Protein AF-A0A379W0X4-F1 (afdb_monomer)

Mean predicted aligned error: 12.14 Å

Sequence (328 aa):
MPSRPAVAAVLWIFLFNPGRGLITHFLGEFGYDWNHAQNSGQAMFLVVFASVWKQISYNFLFFFAALQSIPRSLVEAAAIDGAGPIRRFFRLSLPLIAPVSFFLLVVNLVYAFFDTFPVIDAATAGGPVQATTTLIYKIYREGFTGLDLSASAAQSVVLMFLVIILTVVQFRYVESKVRYQMIENRRGLTIFSHTMLILGIAVILFPLYVAFVAATLDDRAVFETPMTLLPGTQLLENIKTIWVNGVGVNSAPFWLMMLNSFIMAFSITVGKITVSMLSAFAIVWFRFPLRNLFFWMIFITLMLPVEVRIFPTVEVIANLKMLDSYAV

InterPro domains:
  IPR000515 ABC transporter type 1, transmembrane domain MetI-like [PF00528] (11-179)
  IPR000515 ABC transporter type 1, transmembrane domain MetI-like [PS50928] (1-170)
  IPR000515 ABC transporter type 1, transmembrane domain MetI-like [cd06261] (30-164)
  IPR035906 MetI-like superfamily [G3DSA:1.10.3720.10] (3-181)
  IPR035906 MetI-like superfamily [G3DSA:1.10.3720.10] (182-328)
  IPR035906 MetI-like superfamily [SSF161098] (5-168)
  IPR035906 MetI-like superfamily [SSF161098] (185-326)
  IPR050809 Bacterial G3P & Sugar ABC Transporter Permeases [PTHR43227] (6-180)

Foldseek 3Di:
DPPPLQPLLLLLLQQQPQPFHVVCLVCVVVVHRRDLQPDLVSVQVSLVVSLVLSCLVVLVVLLVVQLFFADVVVVVVVVVVVQDLVSCCVVPRCVSCVLSVLVCVLVVVLCVLAVSQSNCCNRHVCDDVNSNPHLNNVLCCCVPVVVPVPVSLVSVVVSVVVSVVSVVVSVVVNPPDDDTGDGDDDDPNCVVVVVVVVVSVCSSCVSVLVVQQLLQDDPVLSRDVHRDSDGHHCNVVSLVCCQCPNDDDPDDHVVVVVVVVVCVVVCCVVVVCVVVVVLVCCLPPDDDPCSVVVVVVVVVVVPDDPSSVVVVVVVVCVVVVNPPPPDD

Nearest PDB structures (foldseek):
  4tqu-assembly1_M  TM=8.086E-01  e=2.512E-04  Sphingomonas sp.
  4xtc-assembly1_M  TM=8.036E-01  e=2.512E-04  Sphingomonas sp. A1
  4tqv-assembly4_M  TM=8.035E-01  e=3.489E-04  Sphingomonas sp.

Secondary structure (DSSP, 8-state):
---SSHHHHHHHHHHT-TTT-HHHHHHHHTT----TTT-HHHHHHHHHHHHHHHHHHHHHHHHHHHHHTS-HHHHHHHHHTT--HHHHIIIIIHHHSHHHHHHHHHHHHHHHHHTTHHHHHHHTTT-STTTT--HHHHHHIIIIIS--HHHHHHHHHHHHHHHHHHHHHHHHHHTT----------HHHHHHHHHHHHHHHHHHHHHHHHHHHHHHS-HHHHSSSSPP-S--S-HHHHHHHHHHH-SSTTPPPHHHHHHHHHHHHHHHHHHHHHHHHHHHHHHHH---TTHHHHHHHHHHHHHS-HHHHHHHHHHHHHHTT-S-SS--

pLDDT: mean 77.35, std 12.73, range [32.38, 94.31]

Structure (mmCIF, N/CA/C/O backbone):
data_AF-A0A379W0X4-F1
#
_entry.id   AF-A0A379W0X4-F1
#
loop_
_atom_site.group_PDB
_atom_site.id
_atom_site.type_symbol
_atom_site.label_atom_id
_atom_site.label_alt_id
_atom_site.label_comp_id
_atom_site.label_asym_id
_atom_site.label_entity_id
_atom_site.label_seq_id
_atom_site.pdbx_PDB_ins_code
_atom_site.Cartn_x
_atom_site.Cartn_y
_atom_site.Cartn_z
_atom_site.occupancy
_atom_site.B_iso_or_equiv
_atom_site.auth_seq_id
_atom_site.auth_comp_id
_atom_site.auth_asym_id
_atom_site.auth_atom_id
_atom_site.pdbx_PDB_model_num
ATOM 1 N N . MET A 1 1 ? 17.429 -0.140 -1.025 1.00 32.38 1 MET A N 1
ATOM 2 C CA . MET A 1 1 ? 16.174 0.024 -1.797 1.00 32.38 1 MET A CA 1
ATOM 3 C C . MET A 1 1 ? 15.055 -0.753 -1.113 1.00 32.38 1 MET A C 1
ATOM 5 O O . MET A 1 1 ? 15.315 -1.884 -0.707 1.00 32.38 1 MET A O 1
ATOM 9 N N . PRO A 1 2 ? 13.852 -0.186 -0.912 1.00 40.09 2 PRO A N 1
ATOM 10 C CA . PRO A 1 2 ? 12.774 -0.876 -0.209 1.00 40.09 2 PRO A CA 1
ATOM 11 C C . PRO A 1 2 ? 12.167 -1.956 -1.120 1.00 40.09 2 PRO A C 1
ATOM 13 O O . PRO A 1 2 ? 11.264 -1.702 -1.906 1.00 40.09 2 PRO A O 1
ATOM 16 N N . SER A 1 3 ? 12.681 -3.182 -1.015 1.00 42.81 3 SER A N 1
ATOM 17 C CA . SER A 1 3 ? 12.338 -4.339 -1.858 1.00 42.81 3 SER A CA 1
ATOM 18 C C . SER A 1 3 ? 11.000 -5.017 -1.527 1.00 42.81 3 SER A C 1
ATOM 20 O O . SER A 1 3 ? 10.569 -5.910 -2.246 1.00 42.81 3 SER A O 1
ATOM 22 N N . ARG A 1 4 ? 10.320 -4.623 -0.444 1.00 43.78 4 ARG A N 1
ATOM 23 C CA . ARG A 1 4 ? 9.133 -5.342 0.064 1.00 43.78 4 ARG A CA 1
ATOM 24 C C . ARG A 1 4 ? 7.782 -4.870 -0.509 1.00 43.78 4 ARG A C 1
ATOM 26 O O . ARG A 1 4 ? 6.918 -5.721 -0.683 1.00 43.78 4 ARG A O 1
ATOM 33 N N . PRO A 1 5 ? 7.573 -3.586 -0.864 1.00 49.78 5 PRO A N 1
ATOM 34 C CA . PRO A 1 5 ? 6.327 -3.140 -1.502 1.00 49.78 5 PRO A CA 1
ATOM 35 C C . PRO A 1 5 ? 6.273 -3.306 -3.031 1.00 49.78 5 PRO A C 1
ATOM 37 O O . PRO A 1 5 ? 5.190 -3.243 -3.606 1.00 49.78 5 PRO A O 1
ATOM 40 N N . ALA A 1 6 ? 7.422 -3.488 -3.691 1.00 55.22 6 ALA A N 1
ATOM 41 C CA . ALA A 1 6 ? 7.531 -3.409 -5.150 1.00 55.22 6 ALA A CA 1
ATOM 42 C C . ALA A 1 6 ? 6.925 -4.618 -5.883 1.00 55.22 6 ALA A C 1
ATOM 44 O O . ALA A 1 6 ? 6.323 -4.450 -6.935 1.00 55.22 6 ALA A O 1
ATOM 45 N N . VAL A 1 7 ? 7.011 -5.829 -5.321 1.00 56.66 7 VAL A N 1
ATOM 46 C CA . VAL A 1 7 ? 6.619 -7.067 -6.029 1.00 56.66 7 VAL A CA 1
ATOM 47 C C . VAL A 1 7 ? 5.129 -7.081 -6.395 1.00 56.66 7 VAL A C 1
ATOM 49 O O . VAL A 1 7 ? 4.765 -7.427 -7.513 1.00 56.66 7 VAL A O 1
ATOM 52 N N . ALA A 1 8 ? 4.266 -6.632 -5.481 1.00 57.00 8 ALA A N 1
ATOM 53 C CA . ALA A 1 8 ? 2.826 -6.504 -5.712 1.00 57.00 8 ALA A CA 1
ATOM 54 C C . ALA A 1 8 ? 2.484 -5.504 -6.830 1.00 57.00 8 ALA A C 1
ATOM 56 O O . ALA A 1 8 ? 1.607 -5.762 -7.650 1.00 57.00 8 ALA A O 1
ATOM 57 N N . ALA A 1 9 ? 3.182 -4.366 -6.864 1.00 64.31 9 ALA A N 1
ATOM 58 C CA . ALA A 1 9 ? 2.995 -3.350 -7.893 1.00 64.31 9 ALA A CA 1
ATOM 59 C C . ALA A 1 9 ? 3.467 -3.858 -9.261 1.00 64.31 9 ALA A C 1
ATOM 61 O O . ALA A 1 9 ? 2.750 -3.713 -10.246 1.00 64.31 9 ALA A O 1
ATOM 62 N N . VAL A 1 10 ? 4.625 -4.527 -9.299 1.00 72.19 10 VAL A N 1
ATOM 63 C CA . VAL A 1 10 ? 5.227 -5.119 -10.507 1.00 72.19 10 VAL A CA 1
ATOM 64 C C . VAL A 1 10 ? 4.282 -6.107 -11.192 1.00 72.19 10 VAL A C 1
ATOM 66 O O . VAL A 1 10 ? 4.177 -6.089 -12.416 1.00 72.19 10 VAL A O 1
ATOM 69 N N . LEU A 1 11 ? 3.526 -6.902 -10.430 1.00 80.69 11 LEU A N 1
ATOM 70 C CA . LEU A 1 11 ? 2.536 -7.822 -11.002 1.00 80.69 11 LEU A CA 1
ATOM 71 C C . LEU A 1 11 ? 1.395 -7.094 -11.726 1.00 80.69 11 LEU A C 1
ATOM 73 O O . LEU A 1 11 ? 1.021 -7.485 -12.831 1.00 80.69 11 LEU A O 1
ATOM 77 N N . TRP A 1 12 ? 0.856 -6.019 -11.148 1.00 86.56 12 TRP A N 1
ATOM 78 C CA . TRP A 1 12 ? -0.196 -5.238 -11.808 1.00 86.56 12 TRP A CA 1
ATOM 79 C C . TRP A 1 12 ? 0.318 -4.501 -13.043 1.00 86.56 12 TRP A C 1
ATOM 81 O O . TRP A 1 12 ? -0.380 -4.438 -14.050 1.00 86.56 12 TRP A O 1
ATOM 91 N N . ILE A 1 13 ? 1.556 -4.014 -13.005 1.00 82.81 13 ILE A N 1
ATOM 92 C CA . ILE A 1 13 ? 2.216 -3.383 -14.155 1.00 82.81 13 ILE A CA 1
ATOM 93 C C . ILE A 1 13 ? 2.380 -4.382 -15.301 1.00 82.81 13 ILE A C 1
ATOM 95 O O . ILE A 1 13 ? 2.112 -4.047 -16.452 1.00 82.81 13 ILE A O 1
ATOM 99 N N . PHE A 1 14 ? 2.775 -5.618 -14.987 1.00 84.62 14 PHE A N 1
ATOM 100 C CA . PHE A 1 14 ? 2.859 -6.702 -15.960 1.00 84.62 14 PHE A CA 1
ATOM 101 C C . PHE A 1 14 ? 1.485 -7.010 -16.580 1.00 84.62 14 PHE A C 1
ATOM 103 O O . PHE A 1 14 ? 1.348 -7.044 -17.802 1.00 84.62 14 PHE A O 1
ATOM 110 N N . LEU A 1 15 ? 0.443 -7.146 -15.755 1.00 87.62 15 LEU A N 1
ATOM 111 C CA . LEU A 1 15 ? -0.918 -7.455 -16.210 1.00 87.62 15 LEU A CA 1
ATOM 112 C C . LEU A 1 15 ? -1.561 -6.353 -17.068 1.00 87.62 15 LEU A C 1
ATOM 114 O O . LEU A 1 15 ? -2.323 -6.668 -17.983 1.00 87.62 15 LEU A O 1
ATOM 118 N N . PHE A 1 16 ? -1.264 -5.085 -16.780 1.00 90.88 16 PHE A N 1
ATOM 119 C CA . PHE A 1 16 ? -1.774 -3.906 -17.492 1.00 90.88 16 PHE A CA 1
ATOM 120 C C . PHE A 1 16 ? -0.770 -3.327 -18.507 1.00 90.88 16 PHE A C 1
ATOM 122 O O . PHE A 1 16 ? -0.934 -2.189 -18.965 1.00 90.88 16 PHE A O 1
ATOM 129 N N . ASN A 1 17 ? 0.285 -4.076 -18.853 1.00 88.75 17 ASN A N 1
ATOM 130 C CA . ASN A 1 17 ? 1.308 -3.632 -19.798 1.00 88.75 17 ASN A CA 1
ATOM 131 C C . ASN A 1 17 ? 0.674 -3.319 -21.175 1.00 88.75 17 ASN A C 1
ATOM 133 O O . ASN A 1 17 ? -0.119 -4.137 -21.660 1.00 88.75 17 ASN A O 1
ATOM 137 N N . PRO A 1 18 ? 0.964 -2.173 -21.823 1.00 88.19 18 PRO A N 1
ATOM 138 C CA . PRO A 1 18 ? 0.374 -1.842 -23.117 1.00 88.19 18 PRO A CA 1
ATOM 139 C C . PRO A 1 18 ? 0.807 -2.854 -24.187 1.00 88.19 18 PRO A C 1
ATOM 141 O O . PRO A 1 18 ? 1.990 -3.149 -24.343 1.00 88.19 18 PRO A O 1
ATOM 144 N N . GLY A 1 19 ? -0.153 -3.427 -24.912 1.00 78.44 19 GLY A N 1
ATOM 145 C CA . GLY A 1 19 ? 0.086 -4.406 -25.978 1.00 78.44 19 GLY A CA 1
ATOM 146 C C . GLY A 1 19 ? 0.476 -5.823 -25.534 1.00 78.44 19 GLY A C 1
ATOM 147 O O . GLY A 1 19 ? 0.305 -6.744 -26.325 1.00 78.44 19 GLY A O 1
ATOM 148 N N . ARG A 1 20 ? 0.966 -6.032 -24.301 1.00 78.06 20 ARG A N 1
ATOM 149 C CA . ARG A 1 20 ? 1.384 -7.367 -23.811 1.00 78.06 20 ARG A CA 1
ATOM 150 C C . ARG A 1 20 ? 0.687 -7.858 -22.548 1.00 78.06 20 ARG A C 1
ATOM 152 O O . ARG A 1 20 ? 0.761 -9.039 -22.228 1.00 78.06 20 ARG A O 1
ATOM 159 N N . GLY A 1 21 ? 0.023 -6.968 -21.821 1.00 86.00 21 GLY A N 1
ATOM 160 C CA . GLY A 1 21 ? -0.664 -7.309 -20.585 1.00 86.00 21 GLY A CA 1
ATOM 161 C C . GLY A 1 21 ? -1.920 -8.135 -20.843 1.00 86.00 21 GLY A C 1
ATOM 162 O O . GLY A 1 21 ? -2.703 -7.821 -21.739 1.00 86.00 21 GLY A O 1
ATOM 163 N N . LEU A 1 22 ? -2.144 -9.159 -20.020 1.00 86.62 22 LEU A N 1
ATOM 164 C CA . LEU A 1 22 ? -3.347 -9.989 -20.094 1.00 86.62 22 LEU A CA 1
ATOM 165 C C . LEU A 1 22 ? -4.629 -9.145 -19.979 1.00 86.62 22 LEU A C 1
ATOM 167 O O . LEU A 1 22 ? -5.564 -9.329 -20.751 1.00 86.62 22 LEU A O 1
ATOM 171 N N . ILE A 1 23 ? -4.666 -8.192 -19.041 1.00 88.19 23 ILE A N 1
ATOM 172 C CA . ILE A 1 23 ? -5.843 -7.336 -18.834 1.00 88.19 23 ILE A CA 1
ATOM 173 C C . ILE A 1 23 ? -5.992 -6.350 -19.991 1.00 88.19 23 ILE A C 1
ATOM 175 O O . ILE A 1 23 ? -7.102 -6.134 -20.468 1.00 88.19 23 ILE A O 1
ATOM 179 N N . THR A 1 24 ? -4.884 -5.797 -20.484 1.00 90.06 24 THR A N 1
ATOM 180 C CA . THR A 1 24 ? -4.869 -4.936 -21.674 1.00 90.06 24 THR A CA 1
ATOM 181 C C . THR A 1 24 ? -5.463 -5.649 -22.890 1.00 90.06 24 THR A C 1
ATOM 183 O O . THR A 1 24 ? -6.256 -5.057 -23.615 1.00 90.06 24 THR A O 1
ATOM 186 N N . HIS A 1 25 ? -5.120 -6.924 -23.097 1.00 87.50 25 HIS A N 1
ATOM 187 C CA . HIS A 1 25 ? -5.657 -7.728 -24.192 1.00 87.50 25 HIS A CA 1
ATOM 188 C C . HIS A 1 25 ? -7.172 -7.919 -24.070 1.00 87.50 25 HIS A C 1
ATOM 190 O O . HIS A 1 25 ? -7.894 -7.604 -25.012 1.00 87.50 25 HIS A O 1
ATOM 196 N N . PHE A 1 26 ? -7.659 -8.334 -22.893 1.00 89.75 26 PHE A N 1
ATOM 197 C CA . PHE A 1 26 ? -9.099 -8.453 -22.640 1.00 89.75 26 PHE A CA 1
ATOM 198 C C . PHE A 1 26 ? -9.836 -7.129 -22.867 1.00 89.75 26 PHE A C 1
ATOM 200 O O . PHE A 1 26 ? -10.886 -7.114 -23.497 1.00 89.75 26 PHE A O 1
ATOM 207 N N . LEU A 1 27 ? -9.289 -6.001 -22.403 1.00 91.00 27 LEU A N 1
ATOM 208 C CA . LEU A 1 27 ? -9.869 -4.678 -22.669 1.00 91.00 27 LEU A CA 1
ATOM 209 C C . LEU A 1 27 ? -9.935 -4.374 -24.175 1.00 91.00 27 LEU A C 1
ATOM 211 O O . LEU A 1 27 ? -10.942 -3.842 -24.645 1.00 91.00 27 LEU A O 1
ATOM 215 N N . GLY A 1 28 ? -8.908 -4.775 -24.928 1.00 90.12 28 GLY A N 1
ATOM 216 C CA . GLY A 1 28 ? -8.864 -4.666 -26.384 1.00 90.12 28 GLY A CA 1
ATOM 217 C C . GLY A 1 28 ? -9.940 -5.492 -27.098 1.00 90.12 28 GLY A C 1
ATOM 218 O O . GLY A 1 28 ? -10.524 -4.999 -28.060 1.00 90.12 28 GLY A O 1
ATOM 219 N N . GLU A 1 29 ? -10.278 -6.690 -26.607 1.00 88.88 29 GLU A N 1
ATOM 220 C CA . GLU A 1 29 ? -11.397 -7.494 -27.140 1.00 88.88 29 GLU A CA 1
ATOM 221 C C . GLU A 1 29 ? -12.749 -6.777 -26.993 1.00 88.88 29 GLU A C 1
ATOM 223 O O . GLU A 1 29 ? -13.620 -6.896 -27.855 1.00 88.88 29 GLU A O 1
ATOM 228 N N . PHE A 1 30 ? -12.908 -5.969 -25.939 1.00 91.12 30 PHE A N 1
ATOM 229 C CA . PHE A 1 30 ? -14.071 -5.098 -25.736 1.00 91.12 30 PHE A CA 1
ATOM 230 C C . PHE A 1 30 ? -13.966 -3.747 -26.471 1.00 91.12 30 PHE A C 1
ATOM 232 O O . PHE A 1 30 ? -14.816 -2.875 -26.280 1.00 91.12 30 PHE A O 1
ATOM 239 N N . GLY A 1 31 ? -12.946 -3.556 -27.315 1.00 90.00 31 GLY A N 1
ATOM 240 C CA . GLY A 1 31 ? -12.727 -2.339 -28.100 1.00 90.00 31 GLY A CA 1
ATOM 241 C C . GLY A 1 31 ? -12.130 -1.166 -27.316 1.00 90.00 31 GLY A C 1
ATOM 242 O O . GLY A 1 31 ? -12.159 -0.036 -27.804 1.00 90.00 31 GLY A O 1
ATOM 243 N N . TYR A 1 32 ? -11.604 -1.399 -26.109 1.00 91.44 32 TYR A N 1
ATOM 244 C CA . TYR A 1 32 ? -10.975 -0.366 -25.287 1.00 91.44 32 TYR A CA 1
ATOM 245 C C . TYR A 1 32 ? -9.446 -0.405 -25.418 1.00 91.44 32 TYR A C 1
ATOM 247 O O . TYR A 1 32 ? -8.801 -1.359 -24.986 1.00 91.44 32 TYR A O 1
ATOM 255 N N . ASP A 1 33 ? -8.856 0.664 -25.959 1.00 90.75 33 ASP A N 1
ATOM 256 C CA . ASP A 1 33 ? -7.400 0.808 -26.054 1.00 90.75 33 ASP A CA 1
ATOM 257 C C . ASP A 1 33 ? -6.800 1.276 -24.715 1.00 90.75 33 ASP A C 1
ATOM 259 O O . ASP A 1 33 ? -6.866 2.450 -24.325 1.00 90.75 33 ASP A O 1
ATOM 263 N N . TRP A 1 34 ? -6.247 0.320 -23.968 1.00 92.75 34 TRP A N 1
ATOM 264 C CA . TRP A 1 34 ? -5.558 0.581 -22.711 1.00 92.75 34 TRP A CA 1
ATOM 265 C C . TRP A 1 34 ? -4.063 0.839 -22.943 1.00 92.75 34 TRP A C 1
ATOM 267 O O . TRP A 1 34 ? -3.278 -0.067 -23.228 1.00 92.75 34 TRP A O 1
ATOM 277 N N . ASN A 1 35 ? -3.647 2.085 -22.733 1.00 92.94 35 ASN A N 1
ATOM 278 C CA . ASN A 1 35 ? -2.274 2.549 -22.855 1.00 92.94 35 ASN A CA 1
ATOM 279 C C . ASN A 1 35 ? -1.920 3.592 -21.778 1.00 92.94 35 ASN A C 1
ATOM 281 O O . ASN A 1 35 ? -1.860 4.805 -22.011 1.00 92.94 35 ASN A O 1
ATOM 285 N N . HIS A 1 36 ? -1.608 3.098 -20.581 1.00 91.12 36 HIS A N 1
ATOM 286 C CA . HIS A 1 36 ? -1.191 3.933 -19.455 1.00 91.12 36 HIS A CA 1
ATOM 287 C C . HIS A 1 36 ? 0.139 4.679 -19.683 1.00 91.12 36 HIS A C 1
ATOM 289 O O . HIS A 1 36 ? 0.429 5.626 -18.960 1.00 91.12 36 HIS A O 1
ATOM 295 N N . ALA A 1 37 ? 0.944 4.297 -20.681 1.00 89.50 37 ALA A N 1
ATOM 296 C CA . ALA A 1 37 ? 2.175 5.014 -21.019 1.00 89.50 37 ALA A CA 1
ATOM 297 C C . ALA A 1 37 ? 1.903 6.337 -21.759 1.00 89.50 37 ALA A C 1
ATOM 299 O O . ALA A 1 37 ? 2.734 7.241 -21.720 1.00 89.50 37 ALA A O 1
ATOM 300 N N . GLN A 1 38 ? 0.747 6.462 -22.420 1.00 92.12 38 GLN A N 1
ATOM 301 C CA . GLN A 1 38 ? 0.357 7.662 -23.169 1.00 92.12 38 GLN A CA 1
ATOM 302 C C . GLN A 1 38 ? -0.819 8.412 -22.533 1.00 92.12 38 GLN A C 1
ATOM 304 O O . GLN A 1 38 ? -0.956 9.618 -22.734 1.00 92.12 38 GLN A O 1
ATOM 309 N N . ASN A 1 39 ? -1.650 7.736 -21.737 1.00 93.69 39 ASN A N 1
ATOM 310 C CA . ASN A 1 39 ? -2.834 8.324 -21.120 1.00 93.69 39 ASN A CA 1
ATOM 311 C C . ASN A 1 39 ? -2.651 8.546 -19.608 1.00 93.69 39 ASN A C 1
ATOM 313 O O . ASN A 1 39 ? -2.584 7.600 -18.821 1.00 93.69 39 ASN A O 1
ATOM 317 N N . SER A 1 40 ? -2.650 9.815 -19.191 1.00 94.25 40 SER A N 1
ATOM 318 C CA . SER A 1 40 ? -2.503 10.232 -17.789 1.00 94.25 40 SER A CA 1
ATOM 319 C C . SER A 1 40 ? -3.585 9.678 -16.853 1.00 94.25 40 SER A C 1
ATOM 321 O O . SER A 1 40 ? -3.289 9.330 -15.710 1.00 94.25 40 SER A O 1
ATOM 323 N N . GLY A 1 41 ? -4.833 9.567 -17.320 1.00 94.00 41 GLY A N 1
ATOM 324 C CA . GLY A 1 41 ? -5.936 9.019 -16.526 1.00 94.00 41 GLY A CA 1
ATOM 325 C C . GLY A 1 41 ? -5.779 7.519 -16.279 1.00 94.00 41 GLY A C 1
ATOM 326 O O . GLY A 1 41 ? -5.956 7.056 -15.153 1.00 94.00 41 GLY A O 1
ATOM 327 N N . GLN A 1 42 ? -5.373 6.769 -17.306 1.00 94.31 42 GLN A N 1
ATOM 328 C CA . GLN A 1 42 ? -5.096 5.333 -17.191 1.00 94.31 42 GLN A CA 1
ATOM 329 C C . GLN A 1 42 ? -3.863 5.061 -16.313 1.00 94.31 42 GLN A C 1
ATOM 331 O O . GLN A 1 42 ? -3.883 4.136 -15.502 1.00 94.31 42 GLN A O 1
ATOM 336 N N . ALA A 1 43 ? -2.826 5.902 -16.402 1.00 92.75 43 ALA A N 1
ATOM 337 C CA . ALA A 1 43 ? -1.653 5.839 -15.528 1.00 92.75 43 ALA A CA 1
ATOM 338 C C . ALA A 1 43 ? -2.015 6.029 -14.051 1.00 92.75 43 ALA A C 1
ATOM 340 O O . ALA A 1 43 ? -1.644 5.211 -13.207 1.00 92.75 43 ALA A O 1
ATOM 341 N N . MET A 1 44 ? -2.792 7.071 -13.737 1.00 92.94 44 MET A N 1
ATOM 342 C CA . MET A 1 44 ? -3.260 7.306 -12.371 1.00 92.94 44 MET A CA 1
ATOM 343 C C . MET A 1 44 ? -4.157 6.168 -11.884 1.00 92.94 44 MET A C 1
ATOM 345 O O . MET A 1 44 ? -3.999 5.707 -10.755 1.00 92.94 44 MET A O 1
ATOM 349 N N . PHE A 1 45 ? -5.056 5.66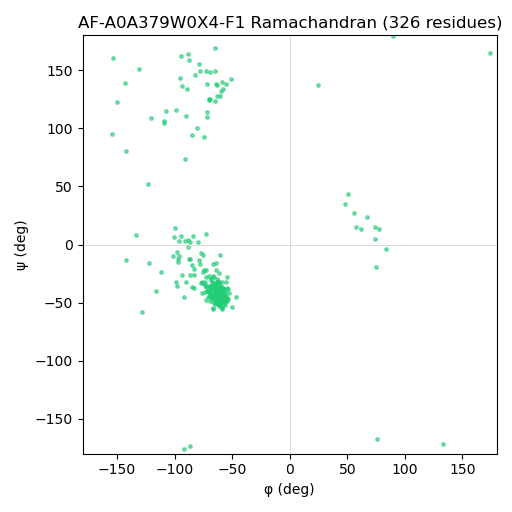6 -12.736 1.00 93.06 45 PHE A N 1
ATOM 350 C CA . PHE A 1 45 ? -5.891 4.517 -12.393 1.00 93.06 45 PHE A CA 1
ATOM 351 C C . PHE A 1 45 ? -5.047 3.293 -12.038 1.00 93.06 45 PHE A C 1
ATOM 353 O O . PHE A 1 45 ? -5.299 2.683 -11.004 1.00 93.06 45 PHE A O 1
ATOM 360 N N . LEU A 1 46 ? -4.028 2.958 -12.838 1.00 91.56 46 LEU A N 1
ATOM 361 C CA . LEU A 1 46 ? -3.142 1.824 -12.566 1.00 91.56 46 LEU A CA 1
ATOM 362 C C . LEU A 1 46 ? -2.453 1.963 -11.204 1.00 91.56 46 LEU A C 1
ATOM 364 O O . LEU A 1 46 ? -2.452 1.017 -10.415 1.00 91.56 46 LEU A O 1
ATOM 368 N N . VAL A 1 47 ? -1.915 3.150 -10.904 1.00 90.44 47 VAL A N 1
ATOM 369 C CA . VAL A 1 47 ? -1.253 3.435 -9.622 1.00 90.44 47 VAL A CA 1
ATOM 370 C C . VAL A 1 47 ? -2.230 3.309 -8.456 1.00 90.44 47 VAL A C 1
ATOM 372 O O . VAL A 1 47 ? -1.919 2.638 -7.468 1.00 90.44 47 VAL A O 1
ATOM 375 N N . VAL A 1 48 ? -3.413 3.918 -8.558 1.00 90.75 48 VAL A N 1
ATOM 376 C CA . VAL A 1 48 ? -4.446 3.851 -7.514 1.00 90.75 48 VAL A CA 1
ATOM 377 C C . VAL A 1 48 ? -4.905 2.412 -7.319 1.00 90.75 48 VAL A C 1
ATOM 379 O O . VAL A 1 48 ? -4.953 1.936 -6.190 1.00 90.75 48 VAL A O 1
ATOM 382 N N . PHE A 1 49 ? -5.184 1.693 -8.401 1.00 89.94 49 PHE A N 1
ATOM 383 C CA . PHE A 1 49 ? -5.665 0.319 -8.357 1.00 89.94 49 PHE A CA 1
ATOM 384 C C . PHE A 1 49 ? -4.639 -0.628 -7.720 1.00 89.94 49 PHE A C 1
ATOM 386 O O . PHE A 1 49 ? -4.972 -1.353 -6.779 1.00 89.94 49 PHE A O 1
ATOM 393 N N . ALA A 1 50 ? -3.376 -0.566 -8.154 1.00 86.56 50 ALA A N 1
ATOM 394 C CA . ALA A 1 50 ? -2.295 -1.361 -7.575 1.00 86.56 50 ALA A CA 1
ATOM 395 C C . ALA A 1 50 ? -2.065 -1.024 -6.088 1.00 86.56 50 ALA A C 1
ATOM 397 O O . ALA A 1 50 ? -1.854 -1.925 -5.269 1.00 86.56 50 ALA A O 1
ATOM 398 N N . SER A 1 51 ? -2.164 0.260 -5.721 1.00 85.94 51 SER A N 1
ATOM 399 C CA . SER A 1 51 ? -2.030 0.719 -4.331 1.00 85.94 51 SER A CA 1
ATOM 400 C C . SER A 1 51 ? -3.188 0.243 -3.451 1.00 85.94 51 SER A C 1
ATOM 402 O O . SER A 1 51 ? -2.957 -0.250 -2.348 1.00 85.94 51 SER A O 1
ATOM 404 N N . VAL A 1 52 ? -4.427 0.328 -3.948 1.00 87.00 52 VAL A N 1
ATOM 405 C CA . VAL A 1 52 ? -5.622 -0.163 -3.250 1.00 87.00 52 VAL A CA 1
ATOM 406 C C . VAL A 1 52 ? -5.491 -1.658 -3.009 1.00 87.00 52 VAL A C 1
ATOM 408 O O . VAL A 1 52 ? -5.614 -2.088 -1.865 1.00 87.00 52 VAL A O 1
ATOM 411 N N . TRP A 1 53 ? -5.172 -2.440 -4.045 1.00 85.69 53 TRP A N 1
ATOM 412 C CA . TRP A 1 53 ? -5.057 -3.894 -3.938 1.00 85.69 53 TRP A CA 1
ATOM 413 C C . TRP A 1 53 ? -4.072 -4.329 -2.849 1.00 85.69 53 TRP A C 1
ATOM 415 O O . TRP A 1 53 ? -4.407 -5.174 -2.018 1.00 85.69 53 TRP A O 1
ATOM 425 N N . LYS A 1 54 ? -2.897 -3.688 -2.788 1.00 77.81 54 LYS A N 1
ATOM 426 C CA . LYS A 1 54 ? -1.875 -3.946 -1.759 1.00 77.81 54 LYS A CA 1
ATOM 427 C C . LYS A 1 54 ? -2.429 -3.789 -0.336 1.00 77.81 54 LYS A C 1
ATOM 429 O O . LYS A 1 54 ? -1.996 -4.492 0.575 1.00 77.81 54 LYS A O 1
ATOM 434 N N . GLN A 1 55 ? -3.384 -2.883 -0.136 1.00 78.00 55 GLN A N 1
ATOM 435 C CA . GLN A 1 55 ? -3.917 -2.525 1.178 1.00 78.00 55 GLN A CA 1
ATOM 436 C C . GLN A 1 55 ? -5.221 -3.257 1.538 1.00 78.00 55 GLN A C 1
ATOM 438 O O . GLN A 1 55 ? -5.606 -3.265 2.711 1.00 78.00 55 GLN A O 1
ATOM 443 N N . ILE A 1 56 ? -5.872 -3.927 0.573 1.00 81.31 56 ILE A N 1
ATOM 444 C CA . ILE A 1 56 ? -7.112 -4.692 0.804 1.00 81.31 56 ILE A CA 1
ATOM 445 C C . ILE A 1 56 ? -6.913 -5.712 1.928 1.00 81.31 56 ILE A C 1
ATOM 447 O O . ILE A 1 56 ? -7.718 -5.747 2.856 1.00 81.31 56 ILE A O 1
ATOM 451 N N . SER A 1 57 ? -5.834 -6.499 1.894 1.00 75.12 57 SER A N 1
ATOM 452 C CA . SER A 1 57 ? -5.581 -7.552 2.889 1.00 75.12 57 SER A CA 1
ATOM 453 C C . SER A 1 57 ? -5.429 -7.003 4.309 1.00 75.12 57 SER A C 1
ATOM 455 O O . SER A 1 57 ? -5.922 -7.604 5.262 1.00 75.12 57 SER A O 1
ATOM 457 N N . TYR A 1 58 ? -4.791 -5.838 4.457 1.00 77.38 58 TYR A N 1
ATOM 458 C CA . TYR A 1 58 ? -4.656 -5.165 5.747 1.00 77.38 58 TYR A CA 1
ATOM 459 C C . TYR A 1 58 ? -6.023 -4.698 6.258 1.00 77.38 58 TYR A C 1
ATOM 461 O O . TYR A 1 58 ? -6.447 -5.096 7.341 1.00 77.38 58 TYR A O 1
ATOM 469 N N . ASN A 1 59 ? -6.757 -3.928 5.449 1.00 80.00 59 ASN A N 1
ATOM 470 C CA . ASN A 1 59 ? -8.072 -3.405 5.826 1.00 80.00 59 ASN A CA 1
ATOM 471 C C . ASN A 1 59 ? -9.078 -4.517 6.120 1.00 80.00 59 ASN A C 1
ATOM 473 O O . ASN A 1 59 ? -9.871 -4.403 7.055 1.00 80.00 59 ASN A O 1
ATOM 477 N N . PHE A 1 60 ? -9.012 -5.611 5.362 1.00 82.00 60 PHE A N 1
ATOM 478 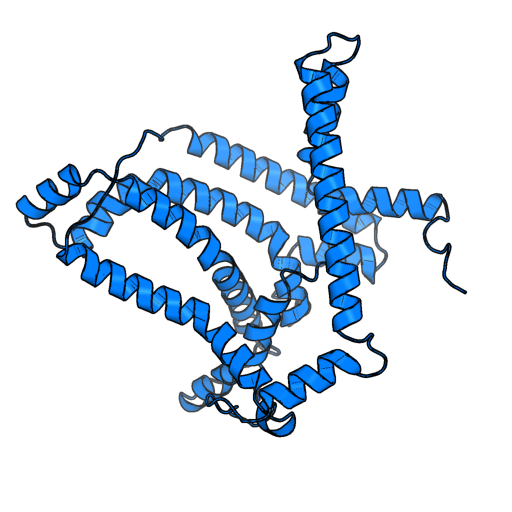C CA . PHE A 1 60 ? -9.850 -6.780 5.562 1.00 82.00 60 PHE A CA 1
ATOM 479 C C . PHE A 1 60 ? -9.728 -7.331 6.988 1.00 82.00 60 PHE A C 1
ATOM 481 O O . PHE A 1 60 ? -10.754 -7.552 7.623 1.00 82.00 60 PHE A O 1
ATOM 488 N N . LEU A 1 61 ? -8.513 -7.495 7.528 1.00 76.50 61 LEU A N 1
ATOM 489 C CA . LEU A 1 61 ? -8.319 -8.037 8.881 1.00 76.50 61 LEU A CA 1
ATOM 490 C C . LEU A 1 61 ? -8.958 -7.155 9.961 1.00 76.50 61 LEU A C 1
ATOM 492 O O . LEU A 1 61 ? -9.610 -7.666 10.873 1.00 76.50 61 LEU A O 1
ATOM 496 N N . PHE A 1 62 ? -8.823 -5.835 9.839 1.00 76.19 62 PHE A N 1
ATOM 497 C CA . PHE A 1 62 ? -9.429 -4.898 10.786 1.00 76.19 62 PHE A CA 1
ATOM 498 C C . PHE A 1 62 ? -10.953 -4.868 10.670 1.00 76.19 62 PHE A C 1
ATOM 500 O O . PHE A 1 62 ? -11.643 -4.918 11.688 1.00 76.19 62 PHE A O 1
ATOM 507 N N . PHE A 1 63 ? -11.495 -4.832 9.450 1.00 83.12 63 PHE A N 1
ATOM 508 C CA . PHE A 1 63 ? -12.941 -4.894 9.241 1.00 83.12 63 PHE A CA 1
ATOM 509 C C . PHE A 1 63 ? -13.533 -6.227 9.689 1.00 83.12 63 PHE A C 1
ATOM 511 O O . PHE A 1 63 ? -14.608 -6.246 10.282 1.00 83.12 63 PHE A O 1
ATOM 518 N N . PHE A 1 64 ? -12.825 -7.329 9.460 1.00 79.88 64 PHE A N 1
ATOM 519 C CA . PHE A 1 64 ? -13.213 -8.651 9.923 1.00 79.88 64 PHE A CA 1
ATOM 520 C C . PHE A 1 64 ? -13.286 -8.697 11.451 1.00 79.88 64 PHE A C 1
ATOM 522 O O . PHE A 1 64 ? -14.332 -9.049 11.994 1.00 79.88 64 PHE A O 1
ATOM 529 N N . ALA A 1 65 ? -12.238 -8.244 12.147 1.00 73.06 65 ALA A N 1
ATOM 530 C CA . ALA A 1 65 ? -12.232 -8.153 13.608 1.00 73.06 65 ALA A CA 1
ATOM 531 C C . ALA A 1 65 ? -13.345 -7.227 14.141 1.00 73.06 65 ALA A C 1
ATOM 533 O O . ALA A 1 65 ? -14.007 -7.545 15.130 1.00 73.06 65 ALA A O 1
ATOM 534 N N . ALA A 1 66 ? -13.604 -6.105 13.463 1.00 76.81 66 ALA A N 1
ATOM 535 C CA . ALA A 1 66 ? -14.660 -5.166 13.837 1.00 76.81 66 ALA A CA 1
ATOM 536 C C . ALA A 1 66 ? -16.061 -5.757 13.657 1.00 76.81 66 ALA A C 1
ATOM 538 O O . ALA A 1 66 ? -16.893 -5.660 14.558 1.00 76.81 66 ALA A O 1
ATOM 539 N N . LEU A 1 67 ? -16.332 -6.406 12.526 1.00 82.62 67 LEU A N 1
ATOM 540 C CA . LEU A 1 67 ? -17.618 -7.054 12.269 1.00 82.62 67 LEU A CA 1
ATOM 541 C C . LEU A 1 67 ? -17.858 -8.222 13.228 1.00 82.62 67 LEU A C 1
ATOM 543 O O . LEU A 1 67 ? -18.986 -8.407 13.679 1.00 82.62 67 LEU A O 1
ATOM 547 N N . GLN A 1 68 ? -16.807 -8.960 13.599 1.00 77.69 68 GLN A N 1
ATOM 548 C CA . GLN A 1 68 ? -16.884 -10.006 14.622 1.00 77.69 68 GLN A CA 1
ATOM 549 C C . GLN A 1 68 ? -17.238 -9.478 16.017 1.00 77.69 68 GLN A C 1
ATOM 551 O O . GLN A 1 68 ? -17.722 -10.247 16.845 1.00 77.69 68 GLN A O 1
ATOM 556 N N . SER A 1 69 ? -17.013 -8.190 16.287 1.00 76.19 69 SER A N 1
ATOM 557 C CA . SER A 1 69 ? -17.331 -7.583 17.582 1.00 76.19 69 SER A CA 1
ATOM 558 C C . SER A 1 69 ? -18.818 -7.252 17.765 1.00 76.19 69 SER A C 1
ATOM 560 O O . SER A 1 69 ? -19.226 -6.975 18.892 1.00 76.19 69 SER A O 1
ATOM 562 N N . ILE A 1 70 ? -19.623 -7.283 16.690 1.00 83.56 70 ILE A N 1
ATOM 563 C CA . ILE A 1 70 ? -21.053 -6.946 16.729 1.00 83.56 70 ILE A CA 1
ATOM 564 C C . ILE A 1 70 ? -21.836 -8.033 17.485 1.00 83.56 70 ILE A C 1
ATOM 566 O O . ILE A 1 70 ? -21.843 -9.187 17.043 1.00 83.56 70 ILE A O 1
ATOM 570 N N . PRO A 1 71 ? -22.598 -7.678 18.541 1.00 80.50 71 PRO A N 1
ATOM 571 C CA . PRO A 1 71 ? -23.437 -8.634 19.247 1.00 80.50 71 PRO A CA 1
ATOM 572 C C . PRO A 1 71 ? -24.494 -9.249 18.327 1.00 80.50 71 PRO A C 1
ATOM 574 O O . PRO A 1 71 ? -25.293 -8.554 17.695 1.00 80.50 71 PRO A O 1
ATOM 577 N N . ARG A 1 72 ? -24.559 -10.577 18.309 1.00 77.06 72 ARG A N 1
ATOM 578 C CA . ARG A 1 72 ? -25.561 -11.347 17.555 1.00 77.06 72 ARG A CA 1
ATOM 579 C C . ARG A 1 72 ? -26.999 -10.959 17.874 1.00 77.06 72 ARG A C 1
ATOM 581 O O . ARG A 1 72 ? -27.827 -10.947 16.970 1.00 77.06 72 ARG A O 1
ATOM 588 N N . SER A 1 73 ? -27.286 -10.649 19.139 1.00 84.25 73 SER A N 1
ATOM 589 C CA . SER A 1 73 ? -28.634 -10.319 19.616 1.00 84.25 73 SER A CA 1
ATOM 590 C C . SER A 1 73 ? -29.243 -9.146 18.847 1.00 84.25 73 SER A C 1
ATOM 592 O O . SER A 1 73 ? -30.415 -9.198 18.493 1.00 84.25 73 SER A O 1
ATOM 594 N N . LEU A 1 74 ? -28.436 -8.139 18.498 1.00 83.38 74 LEU A N 1
ATOM 595 C CA . LEU A 1 74 ? -28.850 -7.009 17.659 1.00 83.38 74 LEU A CA 1
ATOM 596 C C . LEU A 1 74 ? -29.205 -7.454 16.233 1.00 83.38 74 LEU A C 1
ATOM 598 O O . LEU A 1 74 ? -30.203 -7.016 15.665 1.00 83.38 74 LEU A O 1
ATOM 602 N N . VAL A 1 75 ? -28.403 -8.345 15.649 1.00 81.00 75 VAL A N 1
ATOM 603 C CA . VAL A 1 75 ? -28.628 -8.872 14.294 1.00 81.00 75 VAL A CA 1
ATOM 604 C C . VAL A 1 75 ? -29.859 -9.784 14.245 1.00 81.00 75 VAL A C 1
ATOM 606 O O . VAL A 1 75 ? -30.570 -9.791 13.240 1.00 81.00 75 VAL A O 1
ATOM 609 N N . GLU A 1 76 ? -30.105 -10.554 15.307 1.00 80.31 76 GLU A N 1
ATOM 610 C CA . GLU A 1 76 ? -31.269 -11.432 15.461 1.00 80.31 76 GLU A CA 1
ATOM 611 C C . GLU A 1 76 ? -32.550 -10.634 15.684 1.00 80.31 76 GLU A C 1
ATOM 613 O O . GLU A 1 76 ? -33.524 -10.891 14.986 1.00 80.31 76 GLU A O 1
ATOM 618 N N . ALA A 1 77 ? -32.526 -9.620 16.555 1.00 87.06 77 ALA A N 1
ATOM 619 C CA . ALA A 1 77 ? -33.638 -8.686 16.714 1.00 87.06 77 ALA A CA 1
ATOM 620 C C . ALA A 1 77 ? -33.995 -8.036 15.368 1.00 87.06 77 ALA A C 1
ATOM 622 O O . ALA A 1 77 ? -35.131 -8.128 14.918 1.00 87.06 77 ALA A O 1
ATOM 623 N N . ALA A 1 78 ? -32.994 -7.531 14.637 1.00 85.50 78 ALA A N 1
ATOM 624 C CA . ALA A 1 78 ? -33.214 -6.976 13.305 1.00 85.50 78 ALA A CA 1
ATOM 625 C C . ALA A 1 78 ? -33.759 -8.009 12.298 1.00 85.50 78 ALA A C 1
ATOM 627 O O . ALA A 1 78 ? -34.503 -7.649 11.389 1.00 85.50 78 ALA A O 1
ATOM 628 N N . ALA A 1 79 ? -33.384 -9.288 12.414 1.00 83.31 79 ALA A N 1
ATOM 629 C CA . ALA A 1 79 ? -33.912 -10.348 11.555 1.00 83.31 79 ALA A CA 1
ATOM 630 C C . ALA A 1 79 ? -35.368 -10.706 11.897 1.00 83.31 79 ALA A C 1
ATOM 632 O O . ALA A 1 79 ? -36.142 -10.966 10.977 1.00 83.31 79 ALA A O 1
ATOM 633 N N . ILE A 1 80 ? -35.735 -10.684 13.182 1.00 88.75 80 ILE A N 1
ATOM 634 C CA . ILE A 1 80 ? -37.122 -10.821 13.656 1.00 88.75 80 ILE A CA 1
ATOM 635 C C . ILE A 1 80 ? -37.964 -9.643 13.140 1.00 88.75 80 ILE A C 1
ATOM 637 O O . ILE A 1 80 ? -39.070 -9.859 12.656 1.00 88.75 80 ILE A O 1
ATOM 641 N N . ASP A 1 81 ? -37.387 -8.439 13.089 1.00 89.31 81 ASP A N 1
ATOM 642 C CA . ASP A 1 81 ? -37.985 -7.236 12.482 1.00 89.31 81 ASP A CA 1
ATOM 643 C C . ASP A 1 81 ? -38.023 -7.268 10.933 1.00 89.31 81 ASP A C 1
ATOM 645 O O . ASP A 1 81 ? -38.291 -6.260 10.272 1.00 89.31 81 ASP A O 1
ATOM 649 N N . GLY A 1 82 ? -37.710 -8.411 10.311 1.00 88.50 82 GLY A N 1
ATOM 650 C CA . GLY A 1 82 ? -37.767 -8.601 8.861 1.00 88.50 82 GLY A CA 1
ATOM 651 C C . GLY A 1 82 ? -36.639 -7.918 8.078 1.00 88.50 82 GLY A C 1
ATOM 652 O O . GLY A 1 82 ? -36.726 -7.770 6.855 1.00 88.50 82 GLY A O 1
ATOM 653 N N . ALA A 1 83 ? -35.552 -7.485 8.727 1.00 87.12 83 ALA A N 1
ATOM 654 C CA . ALA A 1 83 ? -34.426 -6.896 8.012 1.00 87.12 83 ALA A CA 1
ATOM 655 C C . ALA A 1 83 ? -33.647 -7.969 7.224 1.00 87.12 83 ALA A C 1
ATOM 657 O O . ALA A 1 83 ? -32.982 -8.846 7.782 1.00 87.12 83 ALA A O 1
ATOM 658 N N . GLY A 1 84 ? -33.671 -7.873 5.892 1.00 81.81 84 GLY A N 1
ATOM 659 C CA . GLY A 1 84 ? -32.834 -8.692 5.007 1.00 81.81 84 GLY A CA 1
ATOM 660 C C . GLY A 1 84 ? -31.322 -8.422 5.170 1.00 81.81 84 GLY A C 1
ATOM 661 O O . GLY A 1 84 ? -30.940 -7.437 5.806 1.00 81.81 84 GLY A O 1
ATOM 662 N N . PRO A 1 85 ? -30.437 -9.260 4.591 1.00 77.88 85 PRO A N 1
ATOM 663 C CA . PRO A 1 85 ? -28.979 -9.156 4.759 1.00 77.88 85 PRO A CA 1
ATOM 664 C C . PRO A 1 85 ? -28.395 -7.790 4.369 1.00 77.88 85 PRO A C 1
ATOM 666 O O . PRO A 1 85 ? -27.619 -7.214 5.126 1.00 77.88 85 PRO A O 1
ATOM 669 N N . ILE A 1 86 ? -28.831 -7.227 3.238 1.00 80.31 86 ILE A N 1
ATOM 670 C CA . ILE A 1 86 ? -28.386 -5.908 2.755 1.00 80.31 86 ILE A CA 1
ATOM 671 C C . ILE A 1 86 ? -28.840 -4.803 3.716 1.00 80.31 86 ILE A C 1
ATOM 673 O O . ILE A 1 86 ? -28.057 -3.937 4.105 1.00 80.31 86 ILE A O 1
ATOM 677 N N . ARG A 1 87 ? -30.102 -4.859 4.167 1.00 81.38 87 ARG A N 1
ATOM 678 C CA . ARG A 1 87 ? -30.649 -3.889 5.125 1.00 81.38 87 ARG A CA 1
ATOM 679 C C . ARG A 1 87 ? -29.915 -3.962 6.465 1.00 81.38 87 ARG A C 1
ATOM 681 O O . ARG A 1 87 ? -29.626 -2.914 7.034 1.00 81.38 87 ARG A O 1
ATOM 688 N N . ARG A 1 88 ? -29.571 -5.165 6.937 1.00 83.06 88 ARG A N 1
ATOM 689 C CA . ARG A 1 88 ? -28.749 -5.377 8.141 1.00 83.06 88 ARG A CA 1
ATOM 690 C C . ARG A 1 88 ? -27.336 -4.824 7.975 1.00 83.06 88 ARG A C 1
ATOM 692 O O . ARG A 1 88 ? -26.867 -4.132 8.871 1.00 83.06 88 ARG A O 1
ATOM 699 N N . PHE A 1 89 ? -26.689 -5.047 6.833 1.00 84.69 89 PHE A N 1
ATOM 700 C CA . PHE A 1 89 ? -25.361 -4.492 6.579 1.00 84.69 89 PHE A CA 1
ATOM 701 C C . PHE A 1 89 ? -25.361 -2.959 6.671 1.00 84.69 89 PHE A C 1
ATOM 703 O O . PHE A 1 89 ? -24.631 -2.401 7.482 1.00 84.69 89 PHE A O 1
ATOM 710 N N . PHE A 1 90 ? -26.225 -2.273 5.916 1.00 85.12 90 PHE A N 1
ATOM 711 C CA . PHE A 1 90 ? -26.215 -0.805 5.864 1.00 85.12 90 PHE A CA 1
ATOM 712 C C . PHE A 1 90 ? -26.811 -0.123 7.100 1.00 85.12 90 PHE A C 1
ATOM 714 O O . PHE A 1 90 ? -26.364 0.962 7.459 1.00 85.12 90 PHE A O 1
ATOM 721 N N . ARG A 1 91 ? -27.827 -0.713 7.745 1.00 82.38 91 ARG A N 1
ATOM 722 C CA . ARG A 1 91 ? -28.522 -0.069 8.878 1.00 82.38 91 ARG A CA 1
ATOM 723 C C . ARG A 1 91 ? -28.032 -0.504 10.252 1.00 82.38 91 ARG A C 1
ATOM 725 O O . ARG A 1 91 ? -28.369 0.158 11.226 1.00 82.38 91 ARG A O 1
ATOM 732 N N . LEU A 1 92 ? -27.274 -1.595 10.344 1.00 84.12 92 LEU A N 1
ATOM 733 C CA . LEU A 1 92 ? -26.815 -2.139 11.620 1.00 84.12 92 LEU A CA 1
ATOM 734 C C . LEU A 1 92 ? -25.307 -2.363 11.618 1.00 84.12 92 LEU A C 1
ATOM 736 O O . LEU A 1 92 ? -24.614 -1.751 12.423 1.00 84.12 92 LEU A O 1
ATOM 740 N N . SER A 1 93 ? -24.770 -3.164 10.695 1.00 84.69 93 SER A N 1
ATOM 741 C CA . SER A 1 93 ? -23.341 -3.490 10.717 1.00 84.69 93 SER A CA 1
ATOM 742 C C . SER A 1 93 ? -22.457 -2.280 10.435 1.00 84.69 93 SER A C 1
ATOM 744 O O . SER A 1 93 ? -21.620 -1.945 11.267 1.00 84.69 93 SER A O 1
ATOM 746 N N . LEU A 1 94 ? -22.673 -1.594 9.310 1.00 84.06 94 LEU A N 1
ATOM 747 C CA . LEU A 1 94 ? -21.879 -0.447 8.875 1.00 84.06 94 LEU A CA 1
ATOM 748 C C . LEU A 1 94 ? -21.882 0.700 9.909 1.00 84.06 94 LEU A C 1
ATOM 750 O O . LEU A 1 94 ? -20.798 1.188 10.222 1.00 84.06 94 LEU A O 1
ATOM 754 N N . PRO A 1 95 ? -23.020 1.093 10.524 1.00 84.19 95 PRO A N 1
ATOM 755 C CA . PRO A 1 95 ? -23.020 2.076 11.608 1.00 84.19 95 PRO A CA 1
ATOM 756 C C . PRO A 1 95 ? -22.264 1.623 12.864 1.00 84.19 95 PRO A C 1
ATOM 758 O O . PRO A 1 95 ? -21.608 2.445 13.500 1.00 84.19 95 PRO A O 1
ATOM 761 N N . LEU A 1 96 ? -22.329 0.334 13.224 1.00 81.25 96 LEU A N 1
ATOM 762 C CA . LEU A 1 96 ? -21.641 -0.201 14.406 1.00 81.25 96 LEU A CA 1
ATOM 763 C C . LEU A 1 96 ? -20.123 -0.300 14.207 1.00 81.25 96 LEU A C 1
ATOM 765 O O . LEU A 1 96 ? -19.374 -0.020 15.140 1.00 81.25 96 LEU A O 1
ATOM 769 N N . ILE A 1 97 ? -19.659 -0.625 12.995 1.00 83.88 97 ILE A N 1
ATOM 770 C CA . ILE A 1 97 ? -18.227 -0.604 12.647 1.00 83.88 97 ILE A CA 1
ATOM 771 C C . ILE A 1 97 ? -17.748 0.757 12.130 1.00 83.88 97 ILE A C 1
ATOM 773 O O . ILE A 1 97 ? -16.587 0.882 11.734 1.00 83.88 97 ILE A O 1
ATOM 777 N N . ALA A 1 98 ? -18.600 1.786 12.120 1.00 81.12 98 ALA A N 1
ATOM 778 C CA . ALA A 1 98 ? -18.234 3.123 11.658 1.00 81.12 98 ALA A CA 1
ATOM 779 C C . ALA A 1 98 ? -16.984 3.684 12.363 1.00 81.12 98 ALA A C 1
ATOM 781 O O . ALA A 1 98 ? -16.157 4.264 11.663 1.00 81.12 98 ALA A O 1
ATOM 782 N N . PRO A 1 99 ? -16.756 3.466 13.678 1.00 74.94 99 PRO A N 1
ATOM 783 C CA . PRO A 1 99 ? -15.516 3.892 14.326 1.00 74.94 99 PRO A CA 1
ATOM 784 C C . PRO A 1 99 ? -14.262 3.255 13.728 1.00 74.94 99 PRO A C 1
ATOM 786 O O . PRO A 1 99 ? -13.280 3.947 13.477 1.00 74.94 99 PRO A O 1
ATOM 789 N N . VAL A 1 100 ? -14.304 1.949 13.444 1.00 79.88 100 VAL A N 1
ATOM 790 C CA . VAL A 1 100 ? -13.176 1.242 12.819 1.00 79.88 100 VAL A CA 1
ATOM 791 C C . VAL A 1 100 ? -13.014 1.675 11.366 1.00 79.88 100 VAL A C 1
ATOM 793 O O . VAL A 1 100 ? -11.898 1.914 10.922 1.00 79.88 100 VAL A O 1
ATOM 796 N N . SER A 1 101 ? -14.121 1.853 10.644 1.00 83.00 101 SER A N 1
ATOM 797 C CA . SER A 1 101 ? -14.118 2.365 9.268 1.00 83.00 101 SER A CA 1
ATOM 798 C C . SER A 1 101 ? -13.471 3.745 9.188 1.00 83.00 101 SER A C 1
ATOM 800 O O . SER A 1 101 ? -12.637 3.991 8.324 1.00 83.00 101 SER A O 1
ATOM 802 N N . PHE A 1 102 ? -13.830 4.630 10.117 1.00 75.00 102 PHE A N 1
ATOM 803 C CA . PHE A 1 102 ? -13.291 5.977 10.202 1.00 75.00 102 PHE A CA 1
ATOM 804 C C . PHE A 1 102 ? -11.813 5.966 10.594 1.00 75.00 102 PHE A C 1
ATOM 806 O O . PHE A 1 102 ? -11.010 6.613 9.929 1.00 75.00 102 PHE A O 1
ATOM 813 N N . PHE A 1 103 ? -11.435 5.177 11.603 1.00 74.31 103 PHE A N 1
ATOM 814 C CA . PHE A 1 103 ? -10.037 4.984 11.987 1.00 74.31 103 PHE A CA 1
ATOM 815 C C . PHE A 1 103 ? -9.183 4.491 10.812 1.00 74.31 103 PHE A C 1
ATOM 817 O O . PHE A 1 103 ? -8.133 5.062 10.526 1.00 74.31 103 PHE A O 1
ATOM 824 N N . LEU A 1 104 ? -9.647 3.470 10.088 1.00 82.69 104 LEU A N 1
ATOM 825 C CA . LEU A 1 104 ? -8.941 2.958 8.918 1.00 82.69 104 LEU A CA 1
ATOM 826 C C . LEU A 1 104 ? -8.889 3.986 7.794 1.00 82.69 104 LEU A C 1
ATOM 828 O O . LEU A 1 104 ? -7.842 4.131 7.180 1.00 82.69 104 LEU A O 1
ATOM 832 N N . LEU A 1 105 ? -9.968 4.715 7.514 1.00 82.94 105 LEU A N 1
ATOM 833 C CA . LEU A 1 105 ? -9.955 5.786 6.513 1.00 82.94 105 LEU A CA 1
ATOM 834 C C . LEU A 1 105 ? -8.866 6.812 6.834 1.00 82.94 105 LEU A C 1
ATOM 836 O O . LEU A 1 105 ? -8.081 7.182 5.967 1.00 82.94 105 LEU A O 1
ATOM 840 N N . VAL A 1 106 ? -8.797 7.220 8.097 1.00 73.88 106 VAL A N 1
ATOM 841 C CA . VAL A 1 106 ? -7.815 8.162 8.628 1.00 73.88 106 VAL A CA 1
ATOM 842 C C . VAL A 1 106 ? -6.384 7.660 8.429 1.00 73.88 106 VAL A C 1
ATOM 844 O O . VAL A 1 106 ? -5.558 8.336 7.810 1.00 73.88 106 VAL A O 1
ATOM 847 N N . VAL A 1 107 ? -6.108 6.447 8.896 1.00 77.12 107 VAL A N 1
ATOM 848 C CA . VAL A 1 107 ? -4.775 5.844 8.842 1.00 77.12 107 VAL A CA 1
ATOM 849 C C . VAL A 1 107 ? -4.348 5.564 7.398 1.00 77.12 107 VAL A C 1
ATOM 851 O O . VAL A 1 107 ? -3.227 5.891 7.013 1.00 77.12 107 VAL A O 1
ATOM 854 N N . ASN A 1 108 ? -5.244 5.024 6.569 1.00 85.00 108 ASN A N 1
ATOM 855 C CA . ASN A 1 108 ? -4.958 4.754 5.160 1.00 85.00 108 ASN A CA 1
ATOM 856 C C . ASN A 1 108 ? -4.728 6.038 4.364 1.00 85.00 108 ASN A C 1
ATOM 858 O O . ASN A 1 108 ? -3.864 6.044 3.494 1.00 85.00 108 ASN A O 1
ATOM 862 N N . LEU A 1 109 ? -5.442 7.128 4.672 1.00 83.19 109 LEU A N 1
ATOM 863 C CA . LEU A 1 109 ? -5.210 8.414 4.019 1.00 83.19 109 LEU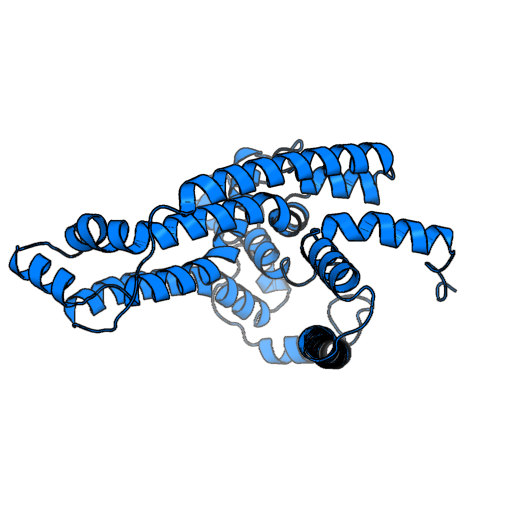 A CA 1
ATOM 864 C C . LEU A 1 109 ? -3.789 8.913 4.289 1.00 83.19 109 LEU A C 1
ATOM 866 O O . LEU A 1 109 ? -3.106 9.301 3.349 1.00 83.19 109 LEU A O 1
ATOM 870 N N . VAL A 1 110 ? -3.319 8.846 5.540 1.00 77.00 110 VAL A N 1
ATOM 871 C CA . VAL A 1 110 ? -1.934 9.206 5.889 1.00 77.00 110 VAL A CA 1
ATOM 872 C C . VAL A 1 110 ? -0.949 8.295 5.162 1.00 77.00 110 VAL A C 1
ATOM 874 O O . VAL A 1 110 ? -0.029 8.792 4.519 1.00 77.00 110 VAL A O 1
ATOM 877 N N . TYR A 1 111 ? -1.153 6.975 5.202 1.00 79.62 111 TYR A N 1
ATOM 878 C CA . TYR A 1 111 ? -0.259 6.041 4.516 1.00 79.62 111 TYR A CA 1
ATOM 879 C C . TYR A 1 111 ? -0.204 6.268 3.005 1.00 79.62 111 TYR A C 1
ATOM 881 O O . TYR A 1 111 ? 0.879 6.184 2.429 1.00 79.62 111 TYR A O 1
ATOM 889 N N . ALA A 1 112 ? -1.321 6.621 2.369 1.00 82.62 112 ALA A N 1
ATOM 890 C CA . ALA A 1 112 ? -1.372 6.904 0.938 1.00 82.62 112 ALA A CA 1
ATOM 891 C C . ALA A 1 112 ? -0.489 8.098 0.526 1.00 82.62 112 ALA A C 1
ATOM 893 O O . ALA A 1 112 ? -0.036 8.139 -0.612 1.00 82.62 112 ALA A O 1
ATOM 894 N N . PHE A 1 113 ? -0.176 9.037 1.427 1.00 77.56 113 PHE A N 1
ATOM 895 C CA . PHE A 1 113 ? 0.762 10.127 1.120 1.00 77.56 113 PHE A CA 1
ATOM 896 C C . PHE A 1 113 ? 2.229 9.678 1.034 1.00 77.56 113 PHE A C 1
ATOM 898 O O . PHE A 1 113 ? 3.027 10.367 0.398 1.00 77.56 113 PHE A O 1
ATOM 905 N N . PHE A 1 114 ? 2.593 8.551 1.654 1.00 74.19 114 PHE A N 1
ATOM 906 C CA . PHE A 1 114 ? 3.990 8.115 1.786 1.00 74.19 114 PHE A CA 1
ATOM 907 C C . PHE A 1 114 ? 4.289 6.795 1.064 1.00 74.19 114 PHE A C 1
ATOM 909 O O . PHE A 1 114 ? 5.331 6.650 0.430 1.00 74.19 114 PHE A O 1
ATOM 916 N N . ASP A 1 115 ? 3.371 5.832 1.11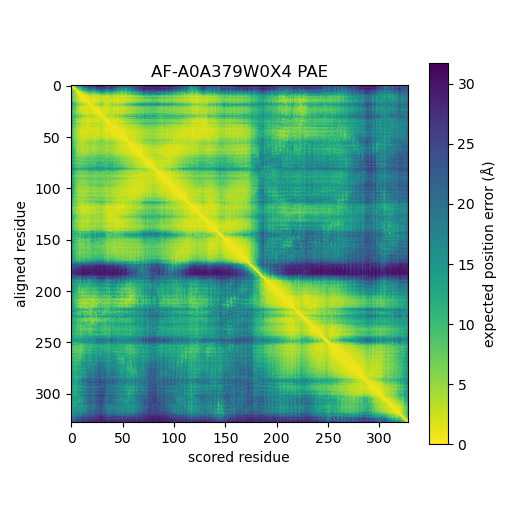9 1.00 78.19 115 ASP A N 1
ATOM 917 C CA . ASP A 1 115 ? 3.607 4.443 0.702 1.00 78.19 115 ASP A CA 1
ATOM 918 C C . ASP A 1 115 ? 3.274 4.183 -0.784 1.00 78.19 115 ASP A C 1
ATOM 920 O O . ASP A 1 115 ? 3.409 3.062 -1.280 1.00 78.19 115 ASP A O 1
ATOM 924 N N . THR A 1 116 ? 2.874 5.221 -1.532 1.00 81.50 116 THR A N 1
ATOM 925 C CA . THR A 1 116 ? 2.651 5.145 -2.990 1.00 81.50 116 THR A CA 1
ATOM 926 C C . THR A 1 116 ? 3.946 5.175 -3.794 1.00 81.50 116 THR A C 1
ATOM 928 O O . THR A 1 116 ? 3.934 4.817 -4.970 1.00 81.50 116 THR A O 1
ATOM 931 N N . PHE A 1 117 ? 5.061 5.602 -3.185 1.00 84.06 117 PHE A N 1
ATOM 932 C CA . PHE A 1 117 ? 6.342 5.778 -3.872 1.00 84.06 117 PHE A CA 1
ATOM 933 C C . PHE A 1 117 ? 6.762 4.543 -4.697 1.00 84.06 117 PHE A C 1
ATOM 935 O O . PHE A 1 117 ? 6.963 4.695 -5.901 1.00 84.06 117 PHE A O 1
ATOM 942 N N . PRO A 1 118 ? 6.821 3.318 -4.130 1.00 80.81 118 PRO A N 1
ATOM 943 C CA . PRO A 1 118 ? 7.299 2.151 -4.875 1.00 80.81 118 PRO A CA 1
ATOM 944 C C . PRO A 1 118 ? 6.382 1.760 -6.037 1.00 80.81 118 PRO A C 1
ATOM 946 O O . PRO A 1 118 ? 6.842 1.186 -7.018 1.00 80.81 118 PRO A O 1
ATOM 949 N N . VAL A 1 119 ? 5.083 2.057 -5.923 1.00 85.50 119 VAL A N 1
ATOM 950 C CA . VAL A 1 119 ? 4.100 1.771 -6.974 1.00 85.50 119 VAL A CA 1
ATOM 951 C C . VAL A 1 119 ? 4.298 2.731 -8.142 1.00 85.50 119 VAL A C 1
ATOM 953 O O . VAL A 1 119 ? 4.365 2.288 -9.282 1.00 85.50 119 VAL A O 1
ATOM 956 N N . ILE A 1 120 ? 4.429 4.032 -7.865 1.00 89.44 120 ILE A N 1
ATOM 957 C CA . ILE A 1 120 ? 4.635 5.063 -8.893 1.00 89.44 120 ILE A CA 1
ATOM 958 C C . ILE A 1 120 ? 5.949 4.827 -9.634 1.00 89.44 120 ILE A C 1
ATOM 960 O O . ILE A 1 120 ? 5.951 4.842 -10.867 1.00 89.44 120 ILE A O 1
ATOM 964 N N . ASP A 1 121 ? 7.029 4.578 -8.886 1.00 86.62 121 ASP A N 1
ATOM 965 C CA . ASP A 1 121 ? 8.369 4.370 -9.433 1.00 86.62 121 ASP A CA 1
ATOM 966 C C . ASP A 1 121 ? 8.407 3.178 -10.390 1.00 86.62 121 ASP A C 1
ATOM 968 O O . ASP A 1 121 ? 8.841 3.307 -11.530 1.00 86.62 121 ASP A O 1
ATOM 972 N N . ALA A 1 122 ? 7.849 2.043 -9.959 1.00 83.31 122 ALA A N 1
ATOM 973 C CA . ALA A 1 122 ? 7.809 0.837 -10.772 1.00 83.31 122 ALA A CA 1
ATOM 974 C C . ALA A 1 122 ? 6.838 0.954 -11.960 1.00 83.31 122 ALA A C 1
ATOM 976 O O . ALA A 1 122 ? 7.137 0.448 -13.038 1.00 83.31 122 ALA A O 1
ATOM 977 N N . ALA A 1 123 ? 5.665 1.574 -11.769 1.00 84.81 123 ALA A N 1
ATOM 978 C CA . ALA A 1 123 ? 4.581 1.517 -12.755 1.00 84.81 123 ALA A CA 1
ATOM 979 C C . ALA A 1 123 ? 4.689 2.548 -13.861 1.00 84.81 123 ALA A C 1
ATOM 981 O O . ALA A 1 123 ? 4.281 2.295 -14.990 1.00 84.81 123 ALA A O 1
ATOM 982 N N . THR A 1 124 ? 5.152 3.743 -13.517 1.00 90.25 124 THR A N 1
ATOM 983 C CA . THR A 1 124 ? 5.000 4.908 -14.394 1.00 90.25 124 THR A CA 1
ATOM 984 C C . THR A 1 124 ? 6.212 5.823 -14.384 1.00 90.25 124 THR A C 1
ATOM 986 O O . THR A 1 124 ? 6.283 6.724 -15.217 1.00 90.25 124 THR A O 1
ATOM 989 N N . ALA A 1 125 ? 7.132 5.647 -13.428 1.00 89.50 125 ALA A N 1
ATOM 990 C CA . ALA A 1 125 ? 8.204 6.595 -13.137 1.00 89.50 125 ALA A CA 1
ATOM 991 C C . ALA A 1 125 ? 7.694 8.054 -13.027 1.00 89.50 125 ALA A C 1
ATOM 993 O O . ALA A 1 125 ? 8.345 9.006 -13.463 1.00 89.50 125 ALA A O 1
ATOM 994 N N . GLY A 1 126 ? 6.474 8.227 -12.499 1.00 88.25 126 GLY A N 1
ATOM 995 C CA . GLY A 1 126 ? 5.790 9.517 -12.372 1.00 88.25 126 GLY A CA 1
ATOM 996 C C . GLY A 1 126 ? 5.042 10.009 -13.621 1.00 88.25 126 GLY A C 1
ATOM 997 O O . GLY A 1 126 ? 4.406 11.058 -13.545 1.00 88.25 126 GLY A O 1
ATOM 998 N N . GLY A 1 127 ? 5.103 9.312 -14.759 1.00 90.00 127 GLY A N 1
ATOM 999 C CA . GLY A 1 127 ? 4.491 9.724 -16.029 1.00 90.00 127 GLY A CA 1
ATOM 1000 C C . GLY A 1 127 ? 3.061 9.215 -16.295 1.00 90.00 127 GLY A C 1
ATOM 1001 O O . GLY A 1 127 ? 2.463 8.555 -15.447 1.00 90.00 127 GLY A O 1
ATOM 1002 N N . PRO A 1 128 ? 2.507 9.505 -17.492 1.00 91.44 128 PRO A N 1
ATOM 1003 C CA . PRO A 1 128 ? 3.024 10.430 -18.506 1.00 91.44 128 PRO A CA 1
ATOM 1004 C C . PRO A 1 128 ? 2.845 11.895 -18.083 1.00 91.44 128 PRO A C 1
ATOM 1006 O O . PRO A 1 128 ? 1.900 12.229 -17.374 1.00 91.44 128 PRO A O 1
ATOM 1009 N N . VAL A 1 129 ? 3.757 12.777 -18.511 1.00 90.38 129 VAL A N 1
ATOM 1010 C CA . VAL A 1 129 ? 3.726 14.233 -18.222 1.00 90.38 129 VAL A CA 1
ATOM 1011 C C . VAL A 1 129 ? 3.544 14.541 -16.724 1.00 90.38 129 VAL A C 1
ATOM 1013 O O . VAL A 1 129 ? 2.752 15.387 -16.330 1.00 90.38 129 VAL A O 1
ATOM 1016 N N . GLN A 1 130 ? 4.265 13.813 -15.867 1.00 91.06 130 GLN A N 1
ATOM 1017 C CA . GLN A 1 130 ? 4.186 13.943 -14.405 1.00 91.06 130 GLN A CA 1
ATOM 1018 C C . GLN A 1 130 ? 2.806 13.627 -13.785 1.00 91.06 130 GLN A C 1
ATOM 1020 O O . GLN A 1 130 ? 2.591 13.904 -12.607 1.00 91.06 130 GLN A O 1
ATOM 1025 N N . ALA A 1 131 ? 1.874 13.017 -14.526 1.00 91.75 131 ALA A N 1
ATOM 1026 C CA . ALA A 1 131 ? 0.501 12.802 -14.068 1.00 91.75 131 ALA A CA 1
ATOM 1027 C C . ALA A 1 131 ? 0.381 11.975 -12.781 1.00 91.75 131 ALA A C 1
ATOM 1029 O O . ALA A 1 131 ? -0.532 12.214 -11.997 1.00 91.75 131 ALA A O 1
ATOM 1030 N N . THR A 1 132 ? 1.285 11.023 -12.548 1.00 92.75 132 THR A N 1
ATOM 1031 C CA . THR A 1 132 ? 1.295 10.174 -11.344 1.00 92.75 132 THR A CA 1
ATOM 1032 C C . THR A 1 132 ? 2.318 10.626 -10.304 1.00 92.75 132 THR A C 1
ATOM 1034 O O . THR A 1 132 ? 2.515 9.956 -9.291 1.00 92.75 132 THR A O 1
ATOM 1037 N N . THR A 1 133 ? 2.972 11.769 -10.525 1.00 90.50 133 THR A N 1
ATOM 1038 C CA . THR A 1 133 ? 3.986 12.305 -9.614 1.00 90.50 133 THR A CA 1
ATOM 1039 C C . THR A 1 133 ? 3.327 12.840 -8.343 1.00 90.50 133 THR A C 1
ATOM 1041 O O . THR A 1 133 ? 2.663 13.875 -8.352 1.00 90.50 133 THR A O 1
ATOM 1044 N N . THR A 1 134 ? 3.534 12.149 -7.222 1.00 90.81 134 THR A N 1
ATOM 1045 C CA . THR A 1 134 ? 3.139 12.625 -5.888 1.00 90.81 134 THR A CA 1
ATOM 1046 C C . THR A 1 134 ? 4.248 13.456 -5.246 1.00 90.81 134 THR A C 1
ATOM 1048 O O . THR A 1 134 ? 5.406 13.399 -5.661 1.00 90.81 134 THR A O 1
ATOM 1051 N N . LEU A 1 135 ? 3.916 14.220 -4.198 1.00 85.56 135 LEU A N 1
ATOM 1052 C CA . LEU A 1 135 ? 4.884 15.085 -3.513 1.00 85.56 135 LEU A CA 1
ATOM 1053 C C . LEU A 1 135 ? 6.081 14.291 -2.963 1.00 85.56 135 LEU A C 1
ATOM 1055 O O . LEU A 1 135 ? 7.221 14.700 -3.151 1.00 85.56 135 LEU A O 1
ATOM 1059 N N . ILE A 1 136 ? 5.837 13.115 -2.370 1.00 83.62 136 ILE A N 1
ATOM 1060 C CA . ILE A 1 136 ? 6.908 12.230 -1.891 1.00 83.62 136 ILE A CA 1
ATOM 1061 C C . ILE A 1 136 ? 7.781 11.696 -3.039 1.00 83.62 136 ILE A C 1
ATOM 1063 O O . ILE A 1 136 ? 9.001 11.620 -2.901 1.00 83.62 136 ILE A O 1
ATOM 1067 N N . TYR A 1 137 ? 7.175 11.378 -4.190 1.00 86.88 137 TYR A N 1
ATOM 1068 C CA . TYR A 1 137 ? 7.903 10.918 -5.374 1.00 86.88 137 TYR A CA 1
ATOM 1069 C C . TYR A 1 137 ? 8.814 12.014 -5.930 1.00 86.88 137 TYR A C 1
ATOM 1071 O O . TYR A 1 137 ? 9.983 11.768 -6.229 1.00 86.88 137 TYR A O 1
ATOM 1079 N N . LYS A 1 138 ? 8.299 13.245 -5.996 1.00 84.88 138 LYS A N 1
ATOM 1080 C CA . LYS A 1 138 ? 9.045 14.415 -6.455 1.00 84.88 138 LYS A CA 1
ATOM 1081 C C . LYS A 1 138 ? 10.238 14.735 -5.551 1.00 84.88 138 LYS A C 1
ATOM 1083 O O . LYS A 1 138 ? 11.346 14.847 -6.064 1.00 84.88 138 LYS A O 1
ATOM 1088 N N . ILE A 1 139 ? 10.029 14.785 -4.231 1.00 79.06 139 ILE A N 1
ATOM 1089 C CA . ILE A 1 139 ? 11.089 15.010 -3.229 1.00 79.06 139 ILE A CA 1
ATOM 1090 C C . ILE A 1 139 ? 12.227 14.003 -3.401 1.00 79.06 139 ILE A C 1
ATOM 1092 O O . ILE A 1 139 ? 13.399 14.373 -3.400 1.00 79.06 139 ILE A O 1
ATOM 1096 N N . TYR A 1 140 ? 11.889 12.721 -3.555 1.00 78.12 140 TYR A N 1
ATOM 1097 C CA . TYR A 1 140 ? 12.895 11.683 -3.746 1.00 78.12 140 TYR A CA 1
ATOM 1098 C C . TYR A 1 140 ? 13.677 11.890 -5.047 1.00 78.12 140 TYR A C 1
ATOM 1100 O O . TYR A 1 140 ? 14.908 11.871 -5.042 1.00 78.12 140 TYR A O 1
ATOM 1108 N N . ARG A 1 141 ? 12.968 12.105 -6.161 1.00 82.38 141 ARG A N 1
ATOM 1109 C CA . ARG A 1 141 ? 13.587 12.266 -7.478 1.00 82.38 141 ARG A CA 1
ATOM 1110 C C . ARG A 1 141 ? 14.500 13.493 -7.508 1.00 82.38 141 ARG A C 1
ATOM 1112 O O . ARG A 1 141 ? 15.656 13.373 -7.902 1.00 82.38 141 ARG A O 1
ATOM 1119 N N . GLU A 1 142 ? 14.035 14.648 -7.050 1.00 78.50 142 GLU A N 1
ATOM 1120 C CA . GLU A 1 142 ? 14.825 15.888 -7.052 1.00 78.50 142 GLU A CA 1
ATOM 1121 C C . GLU A 1 142 ? 16.007 15.824 -6.074 1.00 78.50 142 GLU A C 1
ATOM 1123 O O . GLU A 1 142 ? 17.105 16.256 -6.424 1.00 78.50 142 GLU A O 1
ATOM 1128 N N . GLY A 1 143 ? 15.832 15.198 -4.908 1.00 68.12 143 GLY A N 1
ATOM 1129 C CA . GLY A 1 143 ? 16.872 15.123 -3.881 1.00 68.12 143 GLY A CA 1
ATOM 1130 C C . GLY A 1 143 ? 17.975 14.114 -4.191 1.00 68.12 143 GLY A C 1
ATOM 1131 O O . GLY A 1 143 ? 19.148 14.413 -3.990 1.00 68.12 143 GLY A O 1
ATOM 1132 N N . PHE A 1 144 ? 17.620 12.928 -4.700 1.00 66.19 144 PHE A N 1
ATOM 1133 C CA . PHE A 1 144 ? 18.590 11.853 -4.949 1.00 66.19 144 PHE A CA 1
ATOM 1134 C C . PHE A 1 144 ? 19.076 11.776 -6.397 1.00 66.19 144 PHE A C 1
ATOM 1136 O O . PHE A 1 144 ? 20.240 11.458 -6.616 1.00 66.19 144 PHE A O 1
ATOM 1143 N N . THR A 1 145 ? 18.217 12.048 -7.386 1.00 68.81 145 THR A N 1
ATOM 1144 C CA . THR A 1 145 ? 18.612 11.981 -8.809 1.00 68.81 145 THR A CA 1
ATOM 1145 C C . THR A 1 145 ? 18.946 13.351 -9.389 1.00 68.81 145 THR A C 1
ATOM 1147 O O . THR A 1 145 ? 19.823 13.452 -10.240 1.00 68.81 145 THR A O 1
ATOM 1150 N N . GLY A 1 146 ? 18.278 14.406 -8.910 1.00 70.12 146 GLY A N 1
ATOM 1151 C CA . GLY A 1 146 ? 18.532 15.791 -9.317 1.00 70.12 146 GLY A CA 1
ATOM 1152 C C . GLY A 1 146 ? 19.626 16.499 -8.512 1.00 70.12 146 GLY A C 1
ATOM 1153 O O . GLY A 1 146 ? 20.070 17.562 -8.933 1.00 70.12 146 GLY A O 1
ATOM 1154 N N . LEU A 1 147 ? 20.060 15.920 -7.383 1.00 73.12 147 LEU A N 1
ATOM 1155 C CA . LEU A 1 147 ? 21.019 16.494 -6.423 1.00 73.12 147 LEU A CA 1
ATOM 1156 C C . LEU A 1 147 ? 20.605 17.860 -5.835 1.00 73.12 147 LEU A C 1
ATOM 1158 O O . LEU A 1 147 ? 21.421 18.531 -5.202 1.00 73.12 147 LEU A O 1
ATOM 1162 N N . ASP A 1 148 ? 19.336 18.259 -5.968 1.00 70.25 148 ASP A N 1
ATOM 1163 C CA . ASP A 1 148 ? 18.809 19.486 -5.364 1.00 70.25 148 ASP A CA 1
ATOM 1164 C C . ASP A 1 148 ? 18.244 19.192 -3.970 1.00 70.25 148 ASP A C 1
ATOM 1166 O O . ASP A 1 148 ? 17.034 19.119 -3.715 1.00 70.25 148 ASP A O 1
ATOM 1170 N N . LEU A 1 149 ? 19.176 18.973 -3.045 1.00 64.75 149 LEU A N 1
ATOM 1171 C CA . LEU A 1 149 ? 18.885 18.665 -1.647 1.00 64.75 149 LEU A CA 1
ATOM 1172 C C . LEU A 1 149 ? 18.152 19.822 -0.954 1.00 64.75 149 LEU A C 1
ATOM 1174 O O . LEU A 1 149 ? 17.297 19.586 -0.103 1.00 64.75 149 LEU A O 1
ATOM 1178 N N . SER A 1 150 ? 18.439 21.065 -1.354 1.00 57.72 150 SER A N 1
ATOM 1179 C CA . SER A 1 150 ? 17.875 22.270 -0.741 1.00 57.72 150 SER A CA 1
ATOM 1180 C C . SER A 1 150 ? 16.376 22.424 -1.029 1.00 57.72 150 SER A C 1
ATOM 1182 O O . SER A 1 150 ? 15.575 22.586 -0.101 1.00 57.72 150 SER A O 1
ATOM 1184 N N . ALA A 1 151 ? 15.969 22.277 -2.294 1.00 67.06 151 ALA A N 1
ATOM 1185 C CA . ALA A 1 151 ? 14.567 22.329 -2.693 1.00 67.06 151 ALA A CA 1
ATOM 1186 C C . ALA A 1 151 ? 13.782 21.125 -2.149 1.00 67.06 151 ALA A C 1
ATOM 1188 O O . ALA A 1 151 ? 12.651 21.273 -1.678 1.00 67.06 151 ALA A O 1
ATOM 1189 N N . SER A 1 152 ? 14.401 19.942 -2.141 1.00 67.38 152 SER A N 1
ATOM 1190 C CA . SER A 1 152 ? 13.798 18.705 -1.627 1.00 67.38 152 SER A CA 1
ATOM 1191 C C . SER A 1 152 ? 13.582 18.746 -0.112 1.00 67.38 152 SER A C 1
ATOM 1193 O O . SER A 1 152 ? 12.548 18.288 0.388 1.00 67.38 152 SER A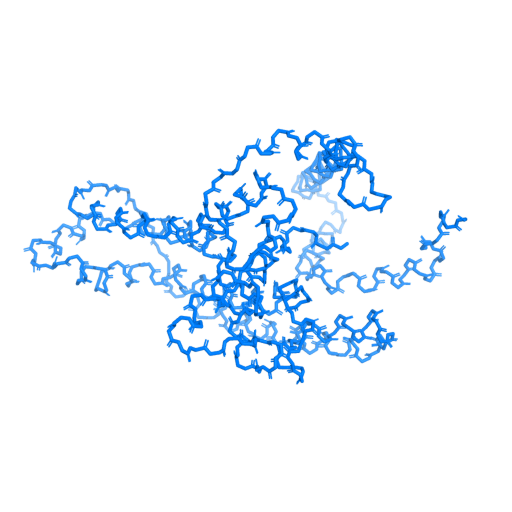 O 1
ATOM 1195 N N . ALA A 1 153 ? 14.511 19.357 0.631 1.00 63.81 153 ALA A N 1
ATOM 1196 C CA . ALA A 1 153 ? 14.363 19.603 2.061 1.00 63.81 153 ALA A CA 1
ATOM 1197 C C . ALA A 1 153 ? 13.197 20.564 2.348 1.00 63.81 153 ALA A C 1
ATOM 1199 O O . ALA A 1 153 ? 12.352 20.263 3.195 1.00 63.81 153 ALA A O 1
ATOM 1200 N N . ALA A 1 154 ? 13.080 21.669 1.602 1.00 69.25 154 ALA A N 1
ATOM 1201 C CA . ALA A 1 154 ? 11.962 22.605 1.748 1.00 69.25 154 ALA A CA 1
ATOM 1202 C C . ALA A 1 154 ? 10.601 21.937 1.464 1.00 69.25 154 ALA A C 1
ATOM 1204 O O . ALA A 1 154 ? 9.657 22.083 2.244 1.00 69.25 154 ALA A O 1
ATOM 1205 N N . GLN A 1 155 ? 10.507 21.135 0.398 1.00 72.19 155 GLN A N 1
ATOM 1206 C CA . GLN A 1 155 ? 9.301 20.365 0.067 1.00 72.19 155 GLN A CA 1
ATOM 1207 C C . GLN A 1 155 ? 8.951 19.324 1.149 1.00 72.19 155 GLN A C 1
ATOM 1209 O O . GLN A 1 155 ? 7.775 19.147 1.476 1.00 72.19 155 GLN A O 1
ATOM 1214 N N . SER A 1 156 ? 9.955 18.681 1.756 1.00 68.44 156 SER A N 1
ATOM 1215 C CA . SER A 1 156 ? 9.763 17.724 2.859 1.00 68.44 156 SER A CA 1
ATOM 1216 C C . SER A 1 156 ? 9.170 18.380 4.105 1.00 68.44 156 SER A C 1
ATOM 1218 O O . SER A 1 156 ? 8.282 17.808 4.739 1.00 68.44 156 SER A O 1
ATOM 1220 N N . VAL A 1 157 ? 9.608 19.600 4.437 1.00 69.50 157 VAL A N 1
ATOM 1221 C CA . VAL A 1 157 ? 9.045 20.377 5.554 1.00 69.50 157 VAL A CA 1
ATOM 1222 C C . VAL A 1 157 ? 7.570 20.700 5.298 1.00 69.50 157 VAL A C 1
ATOM 1224 O O . VAL A 1 157 ? 6.743 20.521 6.192 1.00 69.50 157 VAL A O 1
ATOM 1227 N N . VAL A 1 158 ? 7.209 21.101 4.076 1.00 77.00 158 VAL A N 1
ATOM 1228 C CA . VAL A 1 158 ? 5.806 21.365 3.702 1.00 77.00 158 VAL A CA 1
ATOM 1229 C C . VAL A 1 158 ? 4.947 20.102 3.821 1.00 77.00 158 VAL A C 1
ATOM 1231 O O . VAL A 1 158 ? 3.871 20.151 4.423 1.00 77.00 158 VAL A O 1
ATOM 1234 N N . LEU A 1 159 ? 5.425 18.961 3.310 1.00 75.00 159 LEU A N 1
ATOM 1235 C CA . LEU A 1 159 ? 4.733 17.674 3.438 1.00 75.00 159 LEU A CA 1
ATOM 1236 C C . LEU A 1 159 ? 4.542 17.282 4.913 1.00 75.00 159 LEU A C 1
ATOM 1238 O O . LEU A 1 159 ? 3.464 16.826 5.295 1.00 75.00 159 LEU A O 1
ATOM 1242 N N . MET A 1 160 ? 5.552 17.514 5.757 1.00 69.25 160 MET A N 1
ATOM 1243 C CA . MET A 1 160 ? 5.476 17.263 7.197 1.00 69.25 160 MET A CA 1
ATOM 1244 C C . MET A 1 160 ? 4.387 18.111 7.866 1.00 69.25 160 MET A C 1
ATOM 1246 O O . MET A 1 160 ? 3.561 17.565 8.598 1.00 69.25 160 MET A O 1
ATOM 1250 N N . PHE A 1 161 ? 4.336 19.420 7.599 1.00 75.75 161 PHE A N 1
ATOM 1251 C CA . PHE A 1 161 ? 3.284 20.287 8.143 1.00 75.75 161 PHE A CA 1
ATOM 1252 C C . PHE A 1 161 ? 1.890 19.849 7.692 1.00 75.75 161 PHE A C 1
ATOM 1254 O O . PHE A 1 161 ? 0.981 19.775 8.520 1.00 75.75 161 PHE A O 1
ATOM 1261 N N . LEU A 1 162 ? 1.724 19.506 6.412 1.00 78.81 162 LEU A N 1
ATOM 1262 C CA . LEU A 1 162 ? 0.454 19.017 5.876 1.00 78.81 162 LEU A CA 1
ATOM 1263 C C . LEU A 1 162 ? -0.012 17.763 6.623 1.00 78.81 162 LEU A C 1
ATOM 1265 O O . LEU A 1 162 ? -1.159 17.695 7.064 1.00 78.81 162 LEU A O 1
ATOM 1269 N N . VAL A 1 163 ? 0.883 16.796 6.824 1.00 73.81 163 VAL A N 1
ATOM 1270 C CA . VAL A 1 163 ? 0.562 15.537 7.507 1.00 73.81 163 VAL A CA 1
ATOM 1271 C C . VAL A 1 163 ? 0.288 15.750 8.993 1.00 73.81 163 VAL A C 1
ATOM 1273 O O . VAL A 1 163 ? -0.624 15.119 9.524 1.00 73.81 163 VAL A O 1
ATOM 1276 N N . ILE A 1 164 ? 0.990 16.670 9.662 1.00 72.25 164 ILE A N 1
ATOM 1277 C CA . ILE A 1 164 ? 0.697 17.047 11.055 1.00 72.25 164 ILE A CA 1
ATOM 1278 C C . ILE A 1 164 ? -0.701 17.661 11.162 1.00 72.25 164 ILE A C 1
ATOM 1280 O O . ILE A 1 164 ? -1.482 17.234 12.010 1.00 72.25 164 ILE A O 1
ATOM 1284 N N . ILE A 1 165 ? -1.045 18.623 10.299 1.00 75.94 165 ILE A N 1
ATOM 1285 C CA . ILE A 1 165 ? -2.376 19.252 10.286 1.00 75.94 165 ILE A CA 1
ATOM 1286 C C . ILE A 1 165 ? -3.449 18.188 10.064 1.00 75.94 165 ILE A C 1
ATOM 1288 O O . ILE A 1 165 ? -4.422 18.122 10.815 1.00 75.94 165 ILE A O 1
ATOM 1292 N N . LEU A 1 166 ? -3.242 17.322 9.073 1.00 73.44 166 LEU A N 1
ATOM 1293 C CA . LEU A 1 166 ? -4.157 16.240 8.744 1.00 73.44 166 LEU A CA 1
ATOM 1294 C C . LEU A 1 166 ? -4.316 15.286 9.938 1.00 73.44 166 LEU A C 1
ATOM 1296 O O . LEU A 1 166 ? -5.439 15.011 10.342 1.00 73.44 166 LEU A O 1
ATOM 1300 N N . THR A 1 167 ? -3.223 14.891 10.591 1.00 66.94 167 THR A N 1
ATOM 1301 C CA . THR A 1 167 ? -3.239 14.033 11.789 1.00 66.94 167 THR A CA 1
ATOM 1302 C C . THR A 1 167 ? -3.978 14.690 12.962 1.00 66.94 167 THR A C 1
ATOM 1304 O O . THR A 1 167 ? -4.798 14.049 13.616 1.00 66.94 167 THR A O 1
ATOM 1307 N N . VAL A 1 168 ? -3.752 15.982 13.227 1.00 67.38 168 VAL A N 1
ATOM 1308 C CA . VAL A 1 168 ? -4.438 16.724 14.303 1.00 67.38 168 VAL A CA 1
ATOM 1309 C C . VAL A 1 168 ? -5.939 16.826 14.039 1.00 67.38 168 VAL A C 1
ATOM 1311 O O . VAL A 1 168 ? -6.742 16.610 14.950 1.00 67.38 168 VAL A O 1
ATOM 1314 N N . VAL A 1 169 ? -6.325 17.126 12.794 1.00 68.88 169 VAL A N 1
ATOM 1315 C CA . VAL A 1 169 ? -7.729 17.121 12.369 1.00 68.88 169 VAL A CA 1
ATOM 1316 C C . VAL A 1 169 ? -8.324 15.741 12.631 1.00 68.88 169 VAL A C 1
ATOM 1318 O O . VAL A 1 169 ? -9.344 1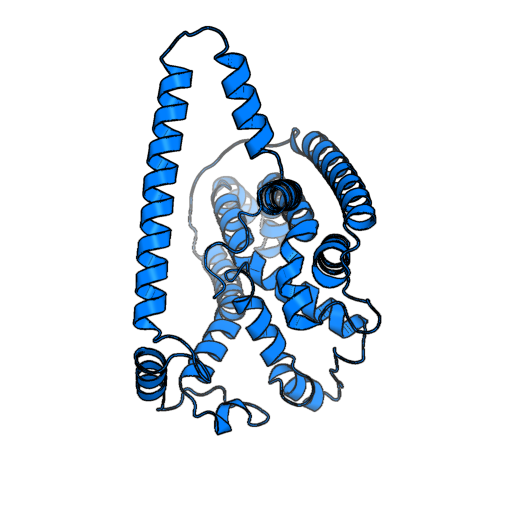5.640 13.305 1.00 68.88 169 VAL A O 1
ATOM 1321 N N . GLN A 1 170 ? -7.654 14.675 12.196 1.00 64.25 170 GLN A N 1
ATOM 1322 C CA . GLN A 1 170 ? -8.113 13.302 12.396 1.00 64.25 170 GLN A CA 1
ATOM 1323 C C . GLN A 1 170 ? -8.333 12.957 13.874 1.00 64.25 170 GLN A C 1
ATOM 1325 O O . GLN A 1 170 ? -9.420 12.499 14.224 1.00 64.25 170 GLN A O 1
ATOM 1330 N N . PHE A 1 171 ? -7.364 13.233 14.754 1.00 60.72 171 PHE A N 1
ATOM 1331 C CA . PHE A 1 171 ? -7.486 12.946 16.190 1.00 60.72 171 PHE A CA 1
ATOM 1332 C C . PHE A 1 171 ? -8.702 13.629 16.831 1.00 60.72 171 PHE A C 1
ATOM 1334 O O . PHE A 1 171 ? -9.416 12.989 17.603 1.00 60.72 171 PHE A O 1
ATOM 1341 N N . ARG A 1 172 ? -9.007 14.880 16.456 1.00 63.47 172 ARG A N 1
ATOM 1342 C CA . ARG A 1 172 ? -10.182 15.597 16.984 1.00 63.47 172 ARG A CA 1
ATOM 1343 C C . ARG A 1 172 ? -11.526 15.004 16.560 1.00 63.47 172 ARG A C 1
ATOM 1345 O O . ARG A 1 172 ? -12.498 15.154 17.293 1.00 63.47 172 ARG A O 1
ATOM 1352 N N . TYR A 1 173 ? -11.600 14.332 15.412 1.00 61.81 173 TYR A N 1
ATOM 1353 C CA . TYR A 1 173 ? -12.833 13.674 14.963 1.00 61.81 173 TYR A CA 1
ATOM 1354 C C . TYR A 1 173 ? -12.991 12.241 15.518 1.00 61.81 173 TYR A C 1
ATOM 1356 O O . TYR A 1 173 ? -14.121 11.772 15.671 1.00 61.81 173 TYR A O 1
ATOM 1364 N N . VAL A 1 174 ? -11.892 11.541 15.849 1.00 57.38 174 VAL A N 1
ATOM 1365 C CA . VAL A 1 174 ? -11.907 10.131 16.306 1.00 57.38 174 VAL A CA 1
ATOM 1366 C C . VAL A 1 174 ? -12.364 9.964 17.769 1.00 57.38 174 VAL A C 1
ATOM 1368 O O . VAL A 1 174 ? -13.014 8.966 18.080 1.00 57.38 174 VAL A O 1
ATOM 1371 N N . GLU A 1 175 ? -12.097 10.920 18.669 1.00 52.41 175 GLU A N 1
ATOM 1372 C CA . GLU A 1 175 ? -12.356 10.788 20.123 1.00 52.41 175 GLU A CA 1
ATOM 1373 C C . GLU A 1 175 ? -13.833 10.561 20.530 1.00 52.41 175 GLU A C 1
ATOM 1375 O O . GLU A 1 175 ? -14.106 10.225 21.681 1.00 52.41 175 GLU A O 1
ATOM 1380 N N . SER A 1 176 ? -14.808 10.676 19.619 1.00 49.56 176 SER A N 1
ATOM 1381 C CA . SER A 1 176 ? -16.233 10.650 19.992 1.00 49.56 176 SER A CA 1
ATOM 1382 C C . SER A 1 176 ? -16.909 9.268 20.091 1.00 49.56 176 SER A C 1
ATOM 1384 O O . SER A 1 176 ? -18.023 9.208 20.616 1.00 49.56 176 SER A O 1
ATOM 1386 N N . LYS A 1 177 ? -16.323 8.147 19.626 1.00 53.34 177 LYS A N 1
ATOM 1387 C CA . LYS A 1 177 ? -17.050 6.848 19.591 1.00 53.34 177 LYS A CA 1
ATOM 1388 C C . LYS A 1 177 ? -16.174 5.585 19.632 1.00 53.34 177 LYS A C 1
ATOM 1390 O O . LYS A 1 177 ? -15.839 5.082 18.571 1.00 53.34 177 LYS A O 1
ATOM 1395 N N . VAL A 1 178 ? -15.921 4.964 20.796 1.00 44.50 178 VAL A N 1
ATOM 1396 C CA . VAL A 1 178 ? -15.506 3.534 20.858 1.00 44.50 178 VAL A CA 1
ATOM 1397 C C . VAL A 1 178 ? -15.959 2.841 22.166 1.00 44.50 178 VAL A C 1
ATOM 1399 O O . VAL A 1 178 ? -15.580 3.271 23.254 1.00 44.50 178 VAL A O 1
ATOM 1402 N N . ARG A 1 179 ? -16.738 1.742 22.082 1.00 37.62 179 ARG A N 1
ATOM 1403 C CA . ARG A 1 179 ? -16.909 0.715 23.147 1.00 37.62 179 ARG A CA 1
ATOM 1404 C C . ARG A 1 179 ? -17.298 -0.663 22.553 1.00 37.62 179 ARG A C 1
ATOM 1406 O O . ARG A 1 179 ? -17.727 -0.729 21.411 1.00 37.62 179 ARG A O 1
ATOM 1413 N N . TYR A 1 180 ? -17.076 -1.720 23.341 1.00 48.25 180 TYR A N 1
ATOM 1414 C CA . TYR A 1 180 ? -16.524 -3.059 23.029 1.00 48.25 180 TYR A CA 1
ATOM 1415 C C . TYR A 1 180 ? -17.450 -4.220 22.551 1.00 48.25 180 TYR A C 1
ATOM 1417 O O . TYR A 1 180 ? -18.633 -4.239 22.865 1.00 48.25 180 TYR A O 1
ATOM 1425 N N . GLN A 1 181 ? -16.787 -5.202 21.890 1.00 43.53 181 GLN A N 1
ATOM 1426 C CA . GLN A 1 181 ? -16.863 -6.700 21.832 1.00 43.53 181 GLN A CA 1
ATOM 1427 C C . GLN A 1 181 ? -18.147 -7.507 22.175 1.00 43.53 181 GLN A C 1
ATOM 1429 O O . GLN A 1 181 ? -18.690 -7.354 23.261 1.00 43.53 181 GLN A O 1
ATOM 1434 N N . MET A 1 182 ? -18.479 -8.543 21.368 1.00 45.25 182 MET A N 1
ATOM 1435 C CA . MET A 1 182 ? -18.355 -10.011 21.650 1.00 45.25 182 MET A CA 1
ATOM 1436 C C . MET A 1 182 ? -18.981 -10.909 20.532 1.00 45.25 182 MET A C 1
ATOM 1438 O O . MET A 1 182 ? -19.736 -10.427 19.696 1.00 45.25 182 MET A O 1
ATOM 1442 N N . ILE A 1 183 ? -18.649 -12.218 20.531 1.00 41.53 183 ILE A N 1
ATOM 1443 C CA . ILE A 1 183 ? -18.502 -13.157 19.383 1.00 41.53 183 ILE A CA 1
ATOM 1444 C C . ILE A 1 183 ? -19.759 -14.008 18.988 1.00 41.53 183 ILE A C 1
ATOM 1446 O O . ILE A 1 183 ? -20.412 -14.622 19.831 1.00 41.53 183 ILE A O 1
ATOM 1450 N N . GLU A 1 184 ? -20.031 -14.105 17.666 1.00 53.47 184 GLU A N 1
ATOM 1451 C CA . GLU A 1 184 ? -20.164 -15.319 16.787 1.00 53.47 184 GLU A CA 1
ATOM 1452 C C . GLU A 1 184 ? -21.369 -15.470 15.789 1.00 53.47 184 GLU A C 1
ATOM 1454 O O . GLU A 1 184 ? -22.180 -14.581 15.598 1.00 53.47 184 GLU A O 1
ATOM 1459 N N . ASN A 1 185 ? -21.469 -16.682 15.199 1.00 42.66 185 ASN A N 1
ATOM 1460 C CA . ASN A 1 185 ? -22.121 -17.462 14.103 1.00 42.66 185 ASN A CA 1
ATOM 1461 C C . ASN A 1 185 ? -23.657 -17.821 13.923 1.00 42.66 185 ASN A C 1
ATOM 1463 O O . ASN A 1 185 ? -24.259 -18.517 14.750 1.00 42.66 185 ASN A O 1
ATOM 1467 N N . ARG A 1 186 ? -24.307 -17.471 12.787 1.00 53.28 186 ARG A N 1
ATOM 1468 C CA . ARG A 1 186 ? -25.532 -18.162 12.269 1.00 53.28 186 ARG A CA 1
ATOM 1469 C C . ARG A 1 186 ? -25.575 -18.267 10.723 1.00 53.28 186 ARG A C 1
ATOM 1471 O O . ARG A 1 186 ? -25.338 -17.290 10.014 1.00 53.28 186 ARG A O 1
ATOM 1478 N N . ARG A 1 187 ? -26.022 -19.441 10.237 1.00 49.94 187 ARG A N 1
ATOM 1479 C CA . ARG A 1 187 ? -25.860 -20.046 8.886 1.00 49.94 187 ARG A CA 1
ATOM 1480 C C . ARG A 1 187 ? -26.296 -19.247 7.640 1.00 49.94 187 ARG A C 1
ATOM 1482 O O . ARG A 1 187 ? -25.739 -19.468 6.574 1.00 49.94 187 ARG A O 1
ATOM 1489 N N . GLY A 1 188 ? -27.273 -18.342 7.717 1.00 53.34 188 GLY A N 1
ATOM 1490 C CA . GLY A 1 188 ? -27.733 -17.584 6.533 1.00 53.34 188 GLY A CA 1
ATOM 1491 C C . GLY A 1 188 ? -26.865 -16.360 6.219 1.00 53.34 188 GLY A C 1
ATOM 1492 O O . GLY A 1 188 ? -26.566 -16.069 5.064 1.00 53.34 188 GLY A O 1
ATOM 1493 N N . LEU A 1 189 ? -26.405 -15.677 7.270 1.00 47.91 189 LEU A N 1
ATOM 1494 C CA . LEU A 1 189 ? -25.429 -14.591 7.169 1.00 47.91 189 LEU A CA 1
ATOM 1495 C C . LEU A 1 189 ? -24.056 -15.135 6.751 1.00 47.91 189 LEU A C 1
ATOM 1497 O O . LEU A 1 189 ? -23.293 -14.436 6.095 1.00 47.91 189 LEU A O 1
ATOM 1501 N N . THR A 1 190 ? -23.780 -16.392 7.113 1.00 49.88 190 THR A N 1
ATOM 1502 C CA . THR A 1 190 ? -22.627 -17.179 6.676 1.00 49.88 190 THR A CA 1
ATOM 1503 C C . THR A 1 190 ? -22.573 -17.263 5.154 1.00 49.88 190 THR A C 1
ATOM 1505 O O . THR A 1 190 ? -21.571 -16.875 4.594 1.00 49.88 190 THR A O 1
ATOM 1508 N N . ILE A 1 191 ? -23.631 -17.666 4.446 1.00 59.56 191 ILE A N 1
ATOM 1509 C CA . ILE A 1 191 ? -23.529 -17.881 2.988 1.00 59.56 191 ILE A CA 1
ATOM 1510 C C . ILE A 1 191 ? -23.179 -16.587 2.242 1.00 59.56 191 ILE A C 1
ATOM 1512 O O . ILE A 1 191 ? -22.209 -16.566 1.496 1.00 59.56 191 ILE A O 1
ATOM 1516 N N . PHE A 1 192 ? -23.897 -15.489 2.492 1.00 53.44 192 PHE A N 1
ATOM 1517 C CA . PHE A 1 192 ? -23.606 -14.204 1.845 1.00 53.44 192 PHE A CA 1
ATOM 1518 C C . PHE A 1 192 ? -22.219 -13.661 2.224 1.00 53.44 192 PHE A C 1
ATOM 1520 O O . PHE A 1 192 ? -21.473 -13.211 1.353 1.00 53.44 192 PHE A O 1
ATOM 1527 N N . SER A 1 193 ? -21.847 -13.740 3.508 1.00 53.38 193 SER A N 1
ATOM 1528 C CA . SER A 1 193 ? -20.513 -13.320 3.944 1.00 53.38 193 SER A CA 1
ATOM 1529 C C . SER A 1 193 ? -19.421 -14.194 3.337 1.00 53.38 193 SER A C 1
ATOM 1531 O O . SER A 1 193 ? -18.393 -13.657 2.947 1.00 53.38 193 SER A O 1
ATOM 1533 N N . HIS A 1 194 ? -19.659 -15.499 3.182 1.00 61.75 194 HIS A N 1
ATOM 1534 C CA . HIS A 1 194 ? -18.739 -16.450 2.564 1.00 61.75 194 HIS A CA 1
ATOM 1535 C C . HIS A 1 194 ? -18.614 -16.200 1.067 1.00 61.75 194 HIS A C 1
ATOM 1537 O O . HIS A 1 194 ? -17.500 -16.196 0.571 1.00 61.75 194 HIS A O 1
ATOM 1543 N N . THR A 1 195 ? -19.698 -15.913 0.344 1.00 65.56 195 THR A N 1
ATOM 1544 C CA . THR A 1 195 ? -19.618 -15.549 -1.079 1.00 65.56 195 THR A CA 1
ATOM 1545 C C . THR A 1 195 ? -18.810 -14.269 -1.278 1.00 65.56 195 THR A C 1
ATOM 1547 O O . THR A 1 195 ? -17.926 -14.227 -2.130 1.00 65.56 195 THR A O 1
ATOM 1550 N N . MET A 1 196 ? -19.055 -13.238 -0.465 1.00 55.38 196 MET A N 1
ATOM 1551 C CA . MET A 1 196 ? -18.307 -11.980 -0.540 1.00 55.38 196 MET A CA 1
ATOM 1552 C C . MET A 1 196 ? -16.833 -12.162 -0.134 1.00 55.38 196 MET A C 1
ATOM 1554 O O . MET A 1 196 ? -15.946 -11.596 -0.767 1.00 55.38 196 MET A O 1
ATOM 1558 N N . LEU A 1 197 ? -16.568 -13.003 0.870 1.00 58.50 197 LEU A N 1
ATOM 1559 C CA . LEU A 1 197 ? -15.227 -13.448 1.257 1.00 58.50 197 LEU A CA 1
ATOM 1560 C C . LEU A 1 197 ? -14.524 -14.187 0.122 1.00 58.50 197 LEU A C 1
ATOM 1562 O O . LEU A 1 197 ? -13.384 -13.868 -0.175 1.00 58.50 197 LEU A O 1
ATOM 1566 N N . ILE A 1 198 ? -15.191 -15.145 -0.521 1.00 70.12 198 ILE A N 1
ATOM 1567 C CA . ILE A 1 198 ? -14.636 -15.947 -1.615 1.00 70.12 198 ILE A CA 1
ATOM 1568 C C . ILE A 1 198 ? -14.283 -15.047 -2.797 1.00 70.12 198 ILE A C 1
ATOM 1570 O O . ILE A 1 198 ? -13.186 -15.168 -3.331 1.00 70.12 198 ILE A O 1
ATOM 1574 N N . LEU A 1 199 ? -15.158 -14.108 -3.170 1.00 69.25 199 LEU A N 1
ATOM 1575 C CA . LEU A 1 199 ? -14.866 -13.135 -4.226 1.00 69.25 199 LEU A CA 1
ATOM 1576 C C . LEU A 1 199 ? -13.702 -12.212 -3.844 1.00 69.25 199 LEU A C 1
ATOM 1578 O O . LEU A 1 199 ? -12.807 -11.992 -4.656 1.00 69.25 199 LEU A O 1
ATOM 1582 N N . GLY A 1 200 ? -13.668 -11.717 -2.603 1.00 61.62 200 GLY A N 1
ATOM 1583 C CA . GLY A 1 200 ? -12.550 -10.916 -2.100 1.00 61.62 200 GLY A CA 1
ATOM 1584 C C . GLY A 1 200 ? -11.227 -11.686 -2.119 1.00 61.62 200 GLY A C 1
ATOM 1585 O O . GLY A 1 200 ? -10.226 -11.184 -2.621 1.00 61.62 200 GLY A O 1
ATOM 1586 N N . ILE A 1 201 ? -11.237 -12.934 -1.647 1.00 69.06 201 ILE A N 1
ATOM 1587 C CA . ILE A 1 201 ? -10.089 -13.845 -1.677 1.00 69.06 201 ILE A CA 1
ATOM 1588 C C . ILE A 1 201 ? -9.665 -14.119 -3.120 1.00 69.06 201 ILE A C 1
ATOM 1590 O O . ILE A 1 201 ? -8.476 -14.073 -3.400 1.00 69.06 201 ILE A O 1
ATOM 1594 N N . ALA A 1 202 ? -10.596 -14.343 -4.049 1.00 73.50 202 ALA A N 1
ATOM 1595 C CA . ALA A 1 202 ? -10.274 -14.561 -5.457 1.00 73.50 202 ALA A CA 1
ATOM 1596 C C . ALA A 1 202 ? -9.561 -13.344 -6.071 1.00 73.50 202 ALA A C 1
ATOM 1598 O O . ALA A 1 202 ? -8.531 -13.511 -6.715 1.00 73.50 202 ALA A O 1
ATOM 1599 N N . VAL A 1 203 ? -10.034 -12.120 -5.807 1.00 69.25 203 VAL A N 1
ATOM 1600 C CA . VAL A 1 203 ? -9.382 -10.877 -6.272 1.00 69.25 203 VAL A CA 1
ATOM 1601 C C . VAL A 1 203 ? -7.988 -10.695 -5.655 1.00 69.25 203 VAL A C 1
ATOM 1603 O O . VAL A 1 203 ? -7.063 -10.230 -6.323 1.00 69.25 203 VAL A O 1
ATOM 1606 N N . ILE A 1 204 ? -7.811 -11.075 -4.387 1.00 65.38 204 ILE A N 1
ATOM 1607 C CA . ILE A 1 204 ? -6.513 -11.017 -3.698 1.00 65.38 204 ILE A CA 1
ATOM 1608 C C . ILE A 1 204 ? -5.560 -12.099 -4.219 1.00 65.38 204 ILE A C 1
ATOM 1610 O O . ILE A 1 204 ? -4.373 -11.848 -4.385 1.00 65.38 204 ILE A O 1
ATOM 1614 N N . LEU A 1 205 ? -6.045 -13.308 -4.483 1.00 76.00 205 LEU A N 1
ATOM 1615 C CA . LEU A 1 205 ? -5.202 -14.418 -4.921 1.00 76.00 205 LEU A CA 1
ATOM 1616 C C . LEU A 1 205 ? -4.924 -14.393 -6.422 1.00 76.00 205 LEU A C 1
ATOM 1618 O O . LEU A 1 205 ? -3.934 -14.981 -6.841 1.00 76.00 205 LEU A O 1
ATOM 1622 N N . PHE A 1 206 ? -5.736 -13.711 -7.229 1.00 79.38 206 PHE A N 1
ATOM 1623 C CA . PHE A 1 206 ? -5.591 -13.718 -8.683 1.00 79.38 206 PHE A CA 1
ATOM 1624 C C . PHE A 1 206 ? -4.192 -13.276 -9.164 1.00 79.38 206 PHE A C 1
ATOM 1626 O O . PHE A 1 206 ? -3.574 -14.035 -9.910 1.00 79.38 206 PHE A O 1
ATOM 1633 N N . PRO A 1 207 ? -3.600 -12.157 -8.700 1.00 67.88 207 PRO A N 1
ATOM 1634 C CA . PRO A 1 207 ? -2.234 -11.795 -9.097 1.00 67.88 207 PRO A CA 1
ATOM 1635 C C . PRO A 1 207 ? -1.175 -12.799 -8.630 1.00 67.88 207 PRO A C 1
ATOM 1637 O O . PRO A 1 207 ? -0.191 -13.022 -9.329 1.00 67.88 207 PRO A O 1
ATOM 1640 N N . LEU A 1 208 ? -1.378 -13.430 -7.468 1.00 73.94 208 LEU A N 1
ATOM 1641 C CA . LEU A 1 208 ? -0.481 -14.475 -6.966 1.00 73.94 208 LEU A CA 1
ATOM 1642 C C . LEU A 1 208 ? -0.586 -15.752 -7.804 1.00 73.94 208 LEU A C 1
ATOM 1644 O O . LEU A 1 208 ? 0.426 -16.399 -8.057 1.00 73.94 208 LEU A O 1
ATOM 1648 N N . TYR A 1 209 ? -1.789 -16.088 -8.268 1.00 80.38 209 TYR A N 1
ATOM 1649 C CA . TYR A 1 209 ? -2.012 -17.188 -9.197 1.00 80.38 209 TYR A CA 1
ATOM 1650 C C . TYR A 1 209 ? -1.327 -16.924 -10.537 1.00 80.38 209 TYR A C 1
ATOM 1652 O O . TYR A 1 209 ? -0.615 -17.793 -11.024 1.00 80.38 209 TYR A O 1
ATOM 1660 N N . VAL A 1 210 ? -1.449 -15.714 -11.093 1.00 77.56 210 VAL A N 1
ATOM 1661 C CA . VAL A 1 210 ? -0.735 -15.345 -12.327 1.00 77.56 210 VAL A CA 1
ATOM 1662 C C . VAL A 1 210 ? 0.779 -15.405 -12.125 1.00 77.56 210 VAL A C 1
ATOM 1664 O O . VAL A 1 210 ? 1.477 -15.942 -12.975 1.00 77.56 210 VAL A O 1
ATOM 1667 N N . ALA A 1 211 ? 1.298 -14.922 -10.992 1.00 74.12 211 ALA A N 1
ATOM 1668 C CA . ALA A 1 211 ? 2.722 -15.028 -10.674 1.00 74.12 211 ALA A CA 1
ATOM 1669 C C . ALA A 1 211 ? 3.189 -16.491 -10.580 1.00 74.12 211 ALA A C 1
ATOM 1671 O O . ALA A 1 211 ? 4.265 -16.837 -11.063 1.00 74.12 211 ALA A O 1
ATOM 1672 N N . PHE A 1 212 ? 2.368 -17.357 -9.983 1.00 82.56 212 PHE A N 1
ATOM 1673 C CA . PHE A 1 212 ? 2.625 -18.792 -9.917 1.00 82.56 212 PHE A CA 1
ATOM 1674 C C . PHE A 1 212 ? 2.625 -19.432 -11.309 1.00 82.56 212 PHE A C 1
ATOM 1676 O O . PHE A 1 212 ? 3.558 -20.158 -11.638 1.00 82.56 212 PHE A O 1
ATOM 1683 N N . VAL A 1 213 ? 1.630 -19.125 -12.145 1.00 79.19 213 VAL A N 1
ATOM 1684 C CA . VAL A 1 213 ? 1.574 -19.598 -13.533 1.00 79.19 213 VAL A CA 1
ATOM 1685 C C . VAL A 1 213 ? 2.798 -19.103 -14.302 1.00 79.19 213 VAL A C 1
ATOM 1687 O O . VAL A 1 213 ? 3.487 -19.916 -14.903 1.00 79.19 213 VAL A O 1
ATOM 1690 N N . ALA A 1 214 ? 3.166 -17.826 -14.195 1.00 75.81 214 ALA A N 1
ATOM 1691 C CA . ALA A 1 214 ? 4.376 -17.288 -14.820 1.00 75.81 214 ALA A CA 1
ATOM 1692 C C . ALA A 1 214 ? 5.639 -18.056 -14.408 1.00 75.81 214 ALA A C 1
ATOM 1694 O O . ALA A 1 214 ? 6.451 -18.397 -15.259 1.00 75.81 214 ALA A O 1
ATOM 1695 N N . ALA A 1 215 ? 5.766 -18.416 -13.129 1.00 77.31 215 ALA A N 1
ATOM 1696 C CA . ALA A 1 215 ? 6.891 -19.209 -12.635 1.00 77.31 215 ALA A CA 1
ATOM 1697 C C . ALA A 1 215 ? 6.925 -20.654 -13.178 1.00 77.31 215 ALA A C 1
ATOM 1699 O O . ALA A 1 215 ? 7.959 -21.315 -13.082 1.00 77.31 215 ALA A O 1
ATOM 1700 N N . THR A 1 216 ? 5.818 -21.158 -13.732 1.00 82.44 216 THR A N 1
ATOM 1701 C CA . THR A 1 216 ? 5.700 -22.514 -14.303 1.00 82.44 216 THR A CA 1
ATOM 1702 C C . THR A 1 216 ? 5.908 -22.567 -15.821 1.00 82.44 216 THR A C 1
ATOM 1704 O O . THR A 1 216 ? 5.985 -23.663 -16.381 1.00 82.44 216 THR A O 1
ATOM 1707 N N . LEU A 1 217 ? 5.967 -21.410 -16.486 1.00 82.94 217 LEU A N 1
ATOM 1708 C CA . LEU A 1 217 ? 6.110 -21.288 -17.935 1.00 82.94 217 LEU A CA 1
ATOM 1709 C C . LEU A 1 217 ? 7.578 -21.123 -18.353 1.00 82.94 217 LEU A C 1
ATOM 1711 O O . LEU A 1 217 ? 8.441 -20.799 -17.539 1.00 82.94 217 LEU A O 1
ATOM 1715 N N . ASP A 1 218 ? 7.839 -21.367 -19.636 1.00 84.31 218 ASP A N 1
ATOM 1716 C CA . ASP A 1 218 ? 9.097 -21.005 -20.297 1.00 84.31 218 ASP A CA 1
ATOM 1717 C C . ASP A 1 218 ? 9.099 -19.503 -20.639 1.00 84.31 218 ASP A C 1
ATOM 1719 O O . ASP A 1 218 ? 8.030 -18.916 -20.842 1.00 84.31 218 ASP A O 1
ATOM 1723 N N . ASP A 1 219 ? 10.277 -18.889 -20.762 1.00 73.25 219 ASP A N 1
ATOM 1724 C CA . ASP A 1 219 ? 10.443 -17.445 -20.985 1.00 73.25 219 ASP A CA 1
ATOM 1725 C C . ASP A 1 219 ? 9.616 -16.967 -22.183 1.00 73.25 219 ASP A C 1
ATOM 1727 O O . ASP A 1 219 ? 8.946 -15.939 -22.122 1.00 73.25 219 ASP A O 1
ATOM 1731 N N . ARG A 1 220 ? 9.593 -17.749 -23.268 1.00 79.31 220 ARG A N 1
ATOM 1732 C CA . ARG A 1 220 ? 8.816 -17.422 -24.473 1.00 79.31 220 ARG A CA 1
ATOM 1733 C C . ARG A 1 220 ? 7.318 -17.343 -24.189 1.00 79.31 220 ARG A C 1
ATOM 1735 O O . ARG A 1 220 ? 6.688 -16.370 -24.584 1.00 79.31 220 ARG A O 1
ATOM 1742 N N . ALA A 1 221 ? 6.779 -18.323 -23.465 1.00 80.88 221 ALA A N 1
ATOM 1743 C CA . ALA A 1 221 ? 5.352 -18.424 -23.163 1.00 80.88 221 ALA A CA 1
ATOM 1744 C C . ALA A 1 221 ? 4.871 -17.335 -22.186 1.00 80.88 221 ALA A C 1
ATOM 1746 O O . ALA A 1 221 ? 3.707 -16.941 -22.229 1.00 80.88 221 ALA A O 1
ATOM 1747 N N . VAL A 1 222 ? 5.755 -16.811 -21.327 1.00 76.69 222 VAL A N 1
ATOM 1748 C CA . VAL A 1 222 ? 5.442 -15.664 -20.450 1.00 76.69 222 VAL A CA 1
ATOM 1749 C C . VAL A 1 222 ? 5.240 -14.375 -21.256 1.00 76.69 222 VAL A C 1
ATOM 1751 O O . VAL A 1 222 ? 4.442 -13.526 -20.860 1.00 76.69 222 VAL A O 1
ATOM 1754 N N . PHE A 1 223 ? 5.943 -14.224 -22.384 1.00 77.94 223 PHE A N 1
ATOM 1755 C CA . PHE A 1 223 ? 5.875 -13.033 -23.238 1.00 77.94 223 PHE A CA 1
ATOM 1756 C C . PHE A 1 223 ? 4.914 -13.164 -24.433 1.00 77.94 223 PHE A C 1
ATOM 1758 O O . PHE A 1 223 ? 4.813 -12.224 -25.227 1.00 77.94 223 PHE A O 1
ATOM 1765 N N . GLU A 1 224 ? 4.199 -14.284 -24.566 1.00 82.62 224 GLU A N 1
ATOM 1766 C CA . GLU A 1 224 ? 3.112 -14.434 -25.540 1.00 82.62 224 GLU A CA 1
ATOM 1767 C C . GLU A 1 224 ? 1.897 -13.571 -25.160 1.00 82.62 224 GLU A C 1
ATOM 1769 O O . GLU A 1 224 ? 1.625 -13.317 -23.987 1.00 82.62 224 GLU A O 1
ATOM 1774 N N . THR A 1 225 ? 1.160 -13.091 -26.166 1.00 77.44 225 THR A N 1
ATOM 1775 C CA . THR A 1 225 ? 0.033 -12.163 -25.985 1.00 77.44 225 THR A CA 1
ATOM 1776 C C . THR A 1 225 ? -1.268 -12.765 -26.537 1.00 77.44 225 THR A C 1
ATOM 1778 O O . THR A 1 225 ? -1.402 -12.821 -27.764 1.00 77.44 225 THR A O 1
ATOM 1781 N N . PRO A 1 226 ? -2.242 -13.172 -25.695 1.00 75.62 226 PRO A N 1
ATOM 1782 C CA . PRO A 1 226 ? -2.226 -13.167 -24.229 1.00 75.62 226 PRO A CA 1
ATOM 1783 C C . PRO A 1 226 ? -1.409 -14.324 -23.632 1.00 75.62 226 PRO A C 1
ATOM 1785 O O . PRO A 1 226 ? -1.369 -15.423 -24.177 1.00 75.62 226 PRO A O 1
ATOM 1788 N N . MET A 1 227 ? -0.820 -14.087 -22.460 1.00 80.19 227 MET A N 1
ATOM 1789 C CA . MET A 1 227 ? -0.140 -15.123 -21.683 1.00 80.19 227 MET A CA 1
ATOM 1790 C C . MET A 1 227 ? -1.146 -16.199 -21.243 1.00 80.19 227 MET A C 1
ATOM 1792 O O . MET A 1 227 ? -2.240 -15.877 -20.769 1.00 80.19 227 MET A O 1
ATOM 1796 N N . THR A 1 228 ? -0.775 -17.479 -21.345 1.00 85.56 228 THR A N 1
ATOM 1797 C CA . THR A 1 228 ? -1.630 -18.573 -20.860 1.00 85.56 228 THR A CA 1
ATOM 1798 C C . THR A 1 228 ? -1.832 -18.503 -19.342 1.00 85.56 228 THR A C 1
ATOM 1800 O O . THR A 1 228 ? -0.899 -18.251 -18.582 1.00 85.56 228 THR A O 1
ATOM 1803 N N . LEU A 1 229 ? -3.066 -18.745 -18.891 1.00 87.06 229 LEU A N 1
ATOM 1804 C CA . LEU A 1 229 ? -3.418 -18.834 -17.468 1.00 87.06 229 LEU A CA 1
ATOM 1805 C C . LEU A 1 229 ? -3.270 -20.251 -16.900 1.00 87.06 229 LEU A C 1
ATOM 1807 O O . LEU A 1 229 ? -3.519 -20.463 -15.717 1.00 87.06 229 LEU A O 1
ATOM 1811 N N . LEU A 1 230 ? -2.891 -21.227 -17.725 1.00 88.75 230 LEU A N 1
ATOM 1812 C CA . LEU A 1 230 ? -2.700 -22.603 -17.285 1.00 88.75 230 LEU A CA 1
ATOM 1813 C C . LEU A 1 230 ? -1.254 -22.817 -16.816 1.00 88.75 230 LEU A C 1
ATOM 1815 O O . LEU A 1 230 ? -0.333 -22.424 -17.533 1.00 88.75 230 LEU A O 1
ATOM 1819 N N . PRO A 1 231 ? -1.030 -23.461 -15.652 1.00 86.75 231 PRO A N 1
ATOM 1820 C CA . PRO A 1 231 ? 0.313 -23.803 -15.202 1.00 86.75 231 PRO A CA 1
ATOM 1821 C C . PRO A 1 231 ? 1.052 -24.681 -16.222 1.00 86.75 231 PRO A C 1
ATOM 1823 O O . PRO A 1 231 ? 0.501 -25.666 -16.716 1.00 86.75 231 PRO A O 1
ATOM 1826 N N . GLY A 1 232 ? 2.305 -24.336 -16.507 1.00 84.62 232 GLY A N 1
ATOM 1827 C CA . GLY A 1 232 ? 3.226 -25.125 -17.320 1.00 84.62 232 GLY A CA 1
ATOM 1828 C C . GLY A 1 232 ? 4.001 -26.172 -16.516 1.00 84.62 232 GLY A C 1
ATOM 1829 O O . GLY A 1 232 ? 3.770 -26.400 -15.328 1.00 84.62 232 GLY A O 1
ATOM 1830 N N . THR A 1 233 ? 4.957 -26.823 -17.179 1.00 89.56 233 THR A N 1
ATOM 1831 C CA . THR A 1 233 ? 5.767 -27.913 -16.607 1.00 89.56 233 THR A CA 1
ATOM 1832 C C . THR A 1 233 ? 7.135 -27.462 -16.087 1.00 89.56 233 THR A C 1
ATOM 1834 O O . THR A 1 233 ? 7.833 -28.260 -15.465 1.00 89.56 233 THR A O 1
ATOM 1837 N N . GLN A 1 234 ? 7.524 -26.201 -16.302 1.00 87.75 234 GLN A N 1
ATOM 1838 C CA . GLN A 1 234 ? 8.898 -25.716 -16.097 1.00 87.75 234 GLN A CA 1
ATOM 1839 C C . GLN A 1 234 ? 9.215 -25.259 -14.667 1.00 87.75 234 GLN A C 1
ATOM 1841 O O . GLN A 1 234 ? 10.331 -24.836 -14.382 1.00 87.75 234 GLN A O 1
ATOM 1846 N N . LEU A 1 235 ? 8.272 -25.369 -13.726 1.00 79.50 235 LEU A N 1
ATOM 1847 C CA . LEU A 1 235 ? 8.435 -24.831 -12.368 1.00 79.50 235 LEU A CA 1
ATOM 1848 C C . LEU A 1 235 ? 9.706 -25.327 -11.661 1.00 79.50 235 LEU A C 1
ATOM 1850 O O . LEU A 1 235 ? 10.435 -24.537 -11.064 1.00 79.50 235 LEU A O 1
ATOM 1854 N N . LEU A 1 236 ? 9.984 -26.632 -11.722 1.00 87.12 236 LEU A N 1
ATOM 1855 C CA . LEU A 1 236 ? 11.155 -27.219 -11.060 1.00 87.12 236 LEU A CA 1
ATOM 1856 C C . LEU A 1 236 ? 12.468 -26.761 -11.703 1.00 87.12 236 LEU A C 1
ATOM 1858 O O . LEU A 1 236 ? 13.446 -26.514 -10.995 1.00 87.12 236 LEU A O 1
ATOM 1862 N N . GLU A 1 237 ? 12.485 -26.633 -13.028 1.00 85.69 237 GLU A N 1
ATOM 1863 C CA . GLU A 1 237 ? 13.654 -26.186 -13.780 1.00 85.69 237 GLU A CA 1
ATOM 1864 C C . GLU A 1 237 ? 13.939 -24.702 -13.521 1.00 85.69 237 GLU A C 1
ATOM 1866 O O . GLU A 1 237 ? 15.069 -24.346 -13.184 1.00 85.69 237 GLU A O 1
ATOM 1871 N N . ASN A 1 238 ? 12.902 -23.862 -13.523 1.00 80.12 238 ASN A N 1
ATOM 1872 C CA . ASN A 1 238 ? 12.990 -22.443 -13.181 1.00 80.12 238 ASN A CA 1
ATOM 1873 C C . ASN A 1 238 ? 13.515 -22.234 -11.752 1.00 80.12 238 ASN A C 1
ATOM 1875 O O . ASN A 1 238 ? 14.441 -21.449 -11.535 1.00 80.12 238 ASN A O 1
ATOM 1879 N N . ILE A 1 239 ? 12.994 -22.983 -10.770 1.00 80.12 239 ILE A N 1
ATOM 1880 C CA . ILE A 1 239 ? 13.483 -22.924 -9.384 1.00 80.12 239 ILE A CA 1
ATOM 1881 C C . ILE A 1 239 ? 14.949 -23.347 -9.306 1.00 80.12 239 ILE A C 1
ATOM 1883 O O . ILE A 1 239 ? 15.738 -22.660 -8.662 1.00 80.12 239 ILE A O 1
ATOM 1887 N N . LYS A 1 240 ? 15.335 -24.453 -9.955 1.00 86.50 240 LYS A N 1
ATOM 1888 C CA . LYS A 1 240 ? 16.721 -24.943 -9.943 1.00 86.50 240 LYS A CA 1
ATOM 1889 C C . LYS A 1 240 ? 17.681 -23.923 -10.560 1.00 86.50 240 LYS A C 1
ATOM 1891 O O . LYS A 1 240 ? 18.745 -23.670 -9.992 1.00 86.50 240 LYS A O 1
ATOM 1896 N N . THR A 1 241 ? 17.291 -23.319 -11.679 1.00 82.38 241 THR A N 1
ATOM 1897 C CA . THR A 1 241 ? 18.062 -22.277 -12.364 1.00 82.38 241 THR A CA 1
ATOM 1898 C C . THR A 1 241 ? 18.265 -21.068 -11.460 1.00 82.38 241 THR A C 1
ATOM 1900 O O . THR A 1 241 ? 19.404 -20.659 -11.253 1.00 82.38 241 THR A O 1
ATOM 1903 N N . ILE A 1 242 ? 17.205 -20.553 -10.834 1.00 80.94 242 ILE A N 1
ATOM 1904 C CA . ILE A 1 242 ? 17.292 -19.403 -9.921 1.00 80.94 242 ILE A CA 1
ATOM 1905 C C . ILE A 1 242 ? 18.099 -19.752 -8.661 1.00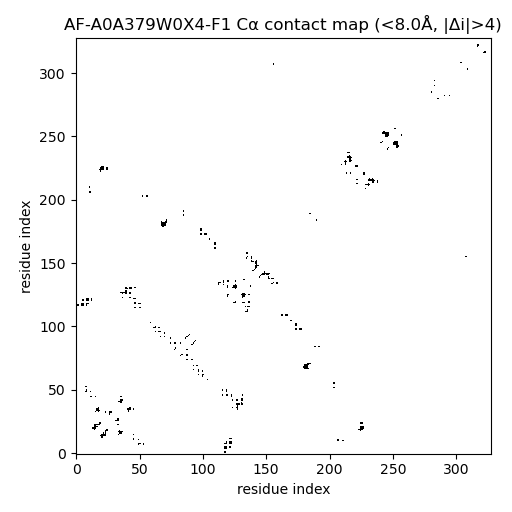 80.94 242 ILE A C 1
ATOM 1907 O O . ILE A 1 242 ? 18.901 -18.944 -8.187 1.00 80.94 242 ILE A O 1
ATOM 1911 N N . TRP A 1 243 ? 17.934 -20.968 -8.132 1.00 84.75 243 TRP A N 1
ATOM 1912 C CA . TRP A 1 243 ? 18.643 -21.444 -6.944 1.00 84.75 243 TRP A CA 1
ATOM 1913 C C . TRP A 1 243 ? 20.159 -21.373 -7.119 1.00 84.75 243 TRP A C 1
ATOM 1915 O O . TRP A 1 243 ? 20.846 -20.878 -6.227 1.00 84.75 243 TRP A O 1
ATOM 1925 N N . VAL A 1 244 ? 20.669 -21.830 -8.267 1.00 86.75 244 VAL A N 1
ATOM 1926 C CA . VAL A 1 244 ? 22.111 -21.920 -8.546 1.00 86.75 244 VAL A CA 1
ATOM 1927 C C . VAL A 1 244 ? 22.654 -20.661 -9.219 1.00 86.75 244 VAL A C 1
ATOM 1929 O O . VAL A 1 244 ? 23.697 -20.166 -8.805 1.00 86.75 244 VAL A O 1
ATOM 1932 N N . ASN A 1 245 ? 21.956 -20.132 -10.224 1.00 80.75 245 ASN A N 1
ATOM 1933 C CA . ASN A 1 245 ? 22.468 -19.076 -11.103 1.00 80.75 245 ASN A CA 1
ATOM 1934 C C . ASN A 1 245 ? 21.928 -17.675 -10.764 1.00 80.75 245 ASN A C 1
ATOM 1936 O O . ASN A 1 245 ? 22.427 -16.691 -11.299 1.00 80.75 245 ASN A O 1
ATOM 1940 N N . GLY A 1 246 ? 20.924 -17.564 -9.886 1.00 77.25 246 GLY A N 1
ATOM 1941 C CA . GLY A 1 246 ? 20.270 -16.289 -9.584 1.00 77.25 246 GLY A CA 1
ATOM 1942 C C . GLY A 1 246 ? 19.313 -15.819 -10.688 1.00 77.25 246 GLY A C 1
ATOM 1943 O O . GLY A 1 246 ? 18.924 -16.585 -11.567 1.00 77.25 246 GLY A O 1
ATOM 1944 N N . VAL A 1 247 ? 18.889 -14.552 -10.615 1.00 69.31 247 VAL A N 1
ATOM 1945 C CA . VAL A 1 247 ? 17.960 -13.932 -11.582 1.00 69.31 247 VAL A CA 1
ATOM 1946 C C . VAL A 1 247 ? 18.710 -12.907 -12.436 1.00 69.31 247 VAL A C 1
ATOM 1948 O O . VAL A 1 247 ? 19.018 -11.821 -11.951 1.00 69.31 247 VAL A O 1
ATOM 1951 N N . GLY A 1 248 ? 18.990 -13.231 -13.700 1.00 67.56 248 GLY A N 1
ATOM 1952 C CA . GLY A 1 248 ? 19.660 -12.337 -14.654 1.00 67.56 248 GLY A CA 1
ATOM 1953 C C . GLY A 1 248 ? 21.192 -12.434 -14.678 1.00 67.56 248 GLY A C 1
ATOM 1954 O O . GLY A 1 248 ? 21.803 -13.232 -13.971 1.00 67.56 248 GLY A O 1
ATOM 1955 N N . VAL A 1 249 ? 21.817 -11.630 -15.543 1.00 62.22 249 VAL A N 1
ATOM 1956 C CA . VAL A 1 249 ? 23.270 -11.657 -15.785 1.00 62.22 249 VAL A CA 1
ATOM 1957 C C . VAL A 1 249 ? 24.021 -11.114 -14.561 1.00 62.22 249 VAL A C 1
ATOM 1959 O O . VAL A 1 249 ? 23.767 -9.989 -14.142 1.00 62.22 249 VAL A O 1
ATOM 1962 N N . ASN A 1 250 ? 24.969 -11.891 -14.023 1.00 73.06 250 ASN A N 1
ATOM 1963 C CA . ASN A 1 250 ? 25.809 -11.559 -12.856 1.00 73.06 250 ASN A CA 1
ATOM 1964 C C . ASN A 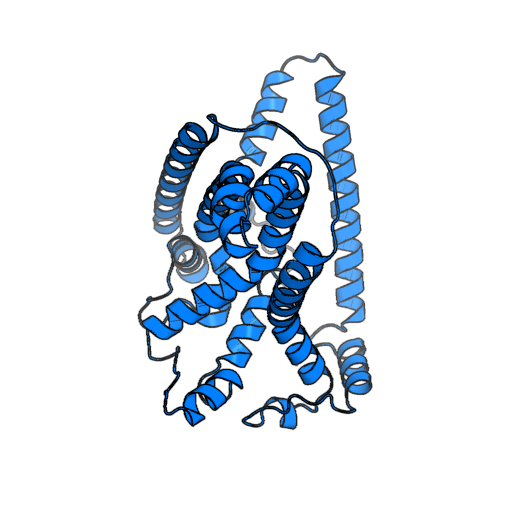1 250 ? 25.082 -11.454 -11.499 1.00 73.06 250 ASN A C 1
ATOM 1966 O O . ASN A 1 250 ? 25.586 -10.813 -10.574 1.00 73.06 250 ASN A O 1
ATOM 1970 N N . SER A 1 251 ? 23.928 -12.099 -11.343 1.00 73.31 251 SER A N 1
ATOM 1971 C CA . SER A 1 251 ? 23.230 -12.146 -10.054 1.00 73.31 251 SER A CA 1
ATOM 1972 C C . SER A 1 251 ? 23.793 -13.222 -9.127 1.00 73.31 251 SER A C 1
ATOM 1974 O O . SER A 1 251 ? 24.205 -14.294 -9.561 1.00 73.31 251 SER A O 1
ATOM 1976 N N . ALA A 1 252 ? 23.786 -12.950 -7.819 1.00 82.50 252 ALA A N 1
ATOM 1977 C CA . ALA A 1 252 ? 24.161 -13.950 -6.822 1.00 82.50 252 ALA A CA 1
ATOM 1978 C C . ALA A 1 252 ? 23.157 -15.126 -6.809 1.00 82.50 252 ALA A C 1
ATOM 1980 O O . ALA A 1 252 ? 21.963 -14.905 -7.041 1.00 82.50 252 ALA A O 1
ATOM 1981 N N . PRO A 1 253 ? 23.600 -16.356 -6.474 1.00 88.75 253 PRO A N 1
ATOM 1982 C CA . PRO A 1 253 ? 22.705 -17.497 -6.309 1.00 88.75 253 PRO A CA 1
ATOM 1983 C C . PRO A 1 253 ? 21.598 -17.198 -5.296 1.00 88.75 253 PRO A C 1
ATOM 1985 O O . PRO A 1 253 ? 21.854 -16.638 -4.221 1.00 88.75 253 PRO A O 1
ATOM 1988 N N . PHE A 1 254 ? 20.366 -17.609 -5.597 1.00 84.88 254 PHE A N 1
ATOM 1989 C CA . PHE A 1 254 ? 19.216 -17.281 -4.754 1.00 84.88 254 PHE A CA 1
ATOM 1990 C C . PHE A 1 254 ? 19.344 -17.834 -3.329 1.00 84.88 254 PHE A C 1
ATOM 1992 O O . PHE A 1 254 ? 18.988 -17.140 -2.377 1.00 84.88 254 PHE A O 1
ATOM 1999 N N . TRP A 1 255 ? 19.929 -19.025 -3.145 1.00 82.75 255 TRP A N 1
ATOM 2000 C CA . TRP A 1 255 ? 20.155 -19.594 -1.808 1.00 82.75 255 TRP A CA 1
ATOM 2001 C C . TRP A 1 255 ? 21.031 -18.691 -0.928 1.00 82.75 255 TRP A C 1
ATOM 2003 O O . TRP A 1 255 ? 20.782 -18.555 0.271 1.00 82.75 255 TRP A O 1
ATOM 2013 N N . LEU A 1 256 ? 22.034 -18.036 -1.522 1.00 85.81 256 LEU A N 1
ATOM 2014 C CA . LEU A 1 256 ? 22.957 -17.161 -0.807 1.00 85.81 256 LEU A CA 1
ATOM 2015 C C . LEU A 1 256 ? 22.256 -15.854 -0.428 1.00 85.81 256 LEU A C 1
ATOM 2017 O O . LEU A 1 256 ? 22.384 -15.379 0.700 1.00 85.81 256 LEU A O 1
ATOM 2021 N N . MET A 1 257 ? 21.442 -15.309 -1.336 1.00 82.56 257 MET A N 1
ATOM 2022 C CA . MET A 1 257 ? 20.596 -14.145 -1.052 1.00 82.56 257 MET A CA 1
ATOM 2023 C C . MET A 1 257 ? 19.573 -14.441 0.055 1.00 82.56 257 MET A C 1
ATOM 2025 O O . MET A 1 257 ? 19.352 -13.595 0.928 1.00 82.56 257 MET A O 1
ATOM 2029 N N . MET A 1 258 ? 18.980 -15.641 0.057 1.00 83.25 258 MET A N 1
ATOM 2030 C CA . MET A 1 258 ? 18.088 -16.106 1.122 1.00 83.25 258 MET A CA 1
ATOM 2031 C C . MET A 1 258 ? 18.817 -16.215 2.459 1.00 83.25 258 MET A C 1
ATOM 2033 O O . MET A 1 258 ? 18.312 -15.705 3.458 1.00 83.25 258 MET A O 1
ATOM 2037 N N . LEU A 1 259 ? 20.001 -16.832 2.486 1.00 85.88 259 LEU A N 1
ATOM 2038 C CA . LEU A 1 259 ? 20.797 -16.980 3.703 1.00 85.88 259 LEU A CA 1
ATOM 2039 C C . LEU A 1 259 ? 21.197 -15.615 4.277 1.00 85.88 259 LEU A C 1
ATOM 2041 O O . LEU A 1 259 ? 20.977 -15.361 5.460 1.00 85.88 259 LEU A O 1
ATOM 2045 N N . ASN A 1 260 ? 21.694 -14.706 3.436 1.00 87.31 260 ASN A N 1
ATOM 2046 C CA . ASN A 1 260 ? 22.030 -13.340 3.842 1.00 87.31 260 ASN A CA 1
ATOM 2047 C C . ASN A 1 260 ? 20.804 -12.602 4.396 1.00 87.31 260 ASN A C 1
ATOM 2049 O O . ASN A 1 260 ? 20.884 -11.948 5.436 1.00 87.31 260 ASN A O 1
ATOM 2053 N N . SER A 1 261 ? 19.649 -12.746 3.739 1.00 80.75 261 SER A N 1
ATOM 2054 C CA . SER A 1 261 ? 18.389 -12.151 4.199 1.00 80.75 261 SER A CA 1
ATOM 2055 C C . SER A 1 261 ? 17.927 -12.741 5.530 1.00 80.75 261 SER A C 1
ATOM 2057 O O . SER A 1 261 ? 17.457 -11.996 6.389 1.00 80.75 261 SER A O 1
ATOM 2059 N N . PHE A 1 262 ? 18.081 -14.052 5.725 1.00 84.94 262 PHE A N 1
ATOM 2060 C CA . PHE A 1 262 ? 17.746 -14.738 6.969 1.00 84.94 262 PHE A CA 1
ATOM 2061 C C . PHE A 1 262 ? 18.638 -14.268 8.118 1.00 84.94 262 PHE A C 1
ATOM 2063 O O . PHE A 1 262 ? 18.122 -13.828 9.144 1.00 84.94 262 PHE A O 1
ATOM 2070 N N . ILE A 1 263 ? 19.961 -14.281 7.928 1.00 89.00 263 ILE A N 1
ATOM 2071 C CA . ILE A 1 263 ? 20.932 -13.818 8.929 1.00 89.00 263 ILE A CA 1
ATOM 2072 C C . ILE A 1 263 ? 20.648 -12.362 9.298 1.00 89.00 263 ILE A C 1
ATOM 2074 O O . ILE A 1 263 ? 20.565 -12.033 10.482 1.00 89.00 263 ILE A O 1
ATOM 2078 N N . MET A 1 264 ? 20.441 -11.496 8.303 1.00 88.88 264 MET A N 1
ATOM 2079 C CA . MET A 1 264 ? 20.118 -10.088 8.518 1.00 88.88 264 MET A CA 1
ATOM 2080 C C . MET A 1 264 ? 18.803 -9.921 9.290 1.00 88.88 264 MET A C 1
ATOM 2082 O O . MET A 1 264 ? 18.776 -9.244 10.316 1.00 88.88 264 MET A O 1
ATOM 2086 N N . ALA A 1 265 ? 17.714 -10.545 8.835 1.00 75.38 265 ALA A N 1
ATOM 2087 C CA . ALA A 1 265 ? 16.402 -10.411 9.462 1.00 75.38 265 ALA A CA 1
ATOM 2088 C C . ALA A 1 265 ? 16.397 -10.950 10.896 1.00 75.38 265 ALA A C 1
ATOM 2090 O O . ALA A 1 265 ? 15.846 -10.303 11.789 1.00 75.38 265 ALA A O 1
ATOM 2091 N N . PHE A 1 266 ? 17.044 -12.093 11.126 1.00 86.31 266 PHE A N 1
ATOM 2092 C CA . PHE A 1 266 ? 17.174 -12.691 12.447 1.00 86.31 266 PHE A CA 1
ATOM 2093 C C . PHE A 1 266 ? 17.999 -11.794 13.373 1.00 86.31 266 PHE A C 1
ATOM 2095 O O . PHE A 1 266 ? 17.526 -11.422 14.445 1.00 86.31 266 PHE A O 1
ATOM 2102 N N . SER A 1 267 ? 19.179 -11.357 12.928 1.00 88.06 267 SER A N 1
ATOM 2103 C CA . SER A 1 267 ? 20.077 -10.510 13.724 1.00 88.06 267 SER A CA 1
ATOM 2104 C C . SER A 1 267 ? 19.446 -9.159 14.059 1.00 88.06 267 SER A C 1
ATOM 2106 O O . SER A 1 267 ? 19.502 -8.724 15.208 1.00 88.06 267 SER A O 1
ATOM 2108 N N . ILE A 1 268 ? 18.779 -8.515 13.093 1.00 83.00 268 ILE A N 1
ATOM 2109 C CA . ILE A 1 268 ? 18.050 -7.260 13.325 1.00 83.00 268 ILE A CA 1
ATOM 2110 C C . ILE A 1 268 ? 16.907 -7.485 14.312 1.00 83.00 268 ILE A C 1
ATOM 2112 O O . ILE A 1 268 ? 16.728 -6.680 15.220 1.00 83.00 268 ILE A O 1
ATOM 2116 N N . THR A 1 269 ? 16.134 -8.562 14.161 1.00 83.94 269 THR A N 1
ATOM 2117 C CA . THR A 1 269 ? 15.008 -8.857 15.060 1.00 83.94 269 THR A CA 1
ATOM 2118 C C . THR A 1 269 ? 15.491 -9.077 16.487 1.00 83.94 269 THR A C 1
ATOM 2120 O O . THR A 1 269 ? 15.007 -8.415 17.404 1.00 83.94 269 THR A O 1
ATOM 2123 N N . VAL A 1 270 ? 16.480 -9.954 16.671 1.00 89.06 270 VAL A N 1
ATOM 2124 C CA . VAL A 1 270 ? 17.060 -10.259 17.984 1.00 89.06 270 VAL A CA 1
ATOM 2125 C C . VAL A 1 270 ? 17.684 -9.011 18.600 1.00 89.06 270 VAL A C 1
ATOM 2127 O O . VAL A 1 270 ? 17.377 -8.679 19.745 1.00 89.06 270 VAL A O 1
ATOM 2130 N N . GLY A 1 271 ? 18.501 -8.276 17.843 1.00 86.88 271 GLY A N 1
ATOM 2131 C CA . GLY A 1 271 ? 19.132 -7.043 18.308 1.00 86.88 271 GLY A CA 1
ATOM 2132 C C . GLY A 1 271 ? 18.102 -5.982 18.691 1.00 86.88 271 GLY A C 1
ATOM 2133 O O . GLY A 1 271 ? 18.155 -5.438 19.792 1.00 86.88 271 GLY A O 1
ATOM 2134 N N . LYS A 1 272 ? 17.105 -5.740 17.833 1.00 84.31 272 LYS A N 1
ATOM 2135 C CA . LYS A 1 272 ? 16.047 -4.753 18.079 1.00 84.31 272 LYS A CA 1
ATOM 2136 C C . LYS A 1 272 ? 15.218 -5.109 19.307 1.00 84.31 272 LYS A C 1
ATOM 2138 O O . LYS A 1 272 ? 14.966 -4.220 20.117 1.00 84.31 272 LYS A O 1
ATOM 2143 N N . ILE A 1 273 ? 14.806 -6.368 19.466 1.00 87.94 273 ILE A N 1
ATOM 2144 C CA . ILE A 1 273 ? 14.043 -6.817 20.640 1.00 87.94 273 ILE A CA 1
ATOM 2145 C C . ILE A 1 273 ? 14.887 -6.664 21.901 1.00 87.94 273 ILE A C 1
ATOM 2147 O O . ILE A 1 273 ? 14.418 -6.072 22.867 1.00 87.94 273 ILE A O 1
ATOM 2151 N N . THR A 1 274 ? 16.135 -7.129 21.873 1.00 90.81 274 THR A N 1
ATOM 2152 C CA . THR A 1 274 ? 17.031 -7.083 23.035 1.00 90.81 274 THR A CA 1
ATOM 2153 C C . THR A 1 274 ? 17.273 -5.643 23.479 1.00 90.81 274 THR A C 1
ATOM 2155 O O . THR A 1 274 ? 17.024 -5.311 24.636 1.00 90.81 274 THR A O 1
ATOM 2158 N N . VAL A 1 275 ? 17.673 -4.759 22.558 1.00 90.19 275 VAL A N 1
ATOM 2159 C CA . VAL A 1 275 ? 17.910 -3.339 22.858 1.00 90.19 275 VAL A CA 1
ATOM 2160 C C . VAL A 1 275 ? 16.626 -2.666 23.337 1.00 90.19 275 VAL A C 1
ATOM 2162 O O . VAL A 1 275 ? 16.643 -2.014 24.376 1.00 90.19 275 VAL A O 1
ATOM 2165 N N . SER A 1 276 ? 15.498 -2.866 22.649 1.00 85.69 276 SER A N 1
ATOM 2166 C CA . SER A 1 276 ? 14.227 -2.230 23.032 1.00 85.69 276 SER A CA 1
ATOM 2167 C C . SER A 1 276 ? 13.744 -2.698 24.406 1.00 85.69 276 SER A C 1
ATOM 2169 O O . SER A 1 276 ? 13.290 -1.882 25.206 1.00 85.69 276 SER A O 1
ATOM 2171 N N . MET A 1 277 ? 13.870 -3.995 24.703 1.00 91.62 277 MET A N 1
ATOM 2172 C CA . MET A 1 277 ? 13.487 -4.574 25.989 1.00 91.62 277 MET A CA 1
ATOM 2173 C C . MET A 1 277 ? 14.375 -4.046 27.117 1.00 91.62 277 MET A C 1
ATOM 2175 O O . MET A 1 277 ? 13.852 -3.628 28.148 1.00 91.62 277 MET A O 1
ATOM 2179 N N . LEU A 1 278 ? 15.696 -4.003 26.914 1.00 90.62 278 LEU A N 1
ATOM 2180 C CA . LEU A 1 278 ? 16.639 -3.460 27.893 1.00 90.62 278 LEU A CA 1
ATOM 2181 C C . LEU A 1 278 ? 16.422 -1.960 28.120 1.00 90.62 278 LEU A C 1
ATOM 2183 O O . LEU A 1 278 ? 16.388 -1.526 29.268 1.00 90.62 278 LEU A O 1
ATOM 2187 N N . SER A 1 279 ? 16.214 -1.170 27.061 1.00 88.69 279 SER A N 1
ATOM 2188 C CA . SER A 1 279 ? 15.907 0.262 27.176 1.00 88.69 279 SER A CA 1
ATOM 2189 C C . SER A 1 279 ? 14.593 0.505 27.920 1.00 88.69 279 SER A C 1
ATOM 2191 O O . SER A 1 279 ? 14.541 1.354 28.810 1.00 88.69 279 SER A O 1
ATOM 2193 N N . ALA A 1 280 ? 13.541 -0.258 27.609 1.00 87.56 280 ALA A N 1
ATOM 2194 C CA . ALA A 1 280 ? 12.264 -0.163 28.310 1.00 87.56 280 ALA A CA 1
ATOM 2195 C C . ALA A 1 280 ? 12.399 -0.566 29.787 1.00 87.56 280 ALA A C 1
ATOM 2197 O O . ALA A 1 280 ? 11.927 0.156 30.664 1.00 87.56 280 ALA A O 1
ATOM 2198 N N . PHE A 1 281 ? 13.092 -1.672 30.074 1.00 91.69 281 PHE A N 1
ATOM 2199 C CA . PHE A 1 281 ? 13.355 -2.135 31.436 1.00 91.69 281 PHE A CA 1
ATOM 2200 C C . PHE A 1 281 ? 14.142 -1.096 32.246 1.00 91.69 281 PHE A C 1
ATOM 2202 O O . PHE A 1 281 ? 13.737 -0.754 33.359 1.00 91.69 281 PHE A O 1
ATOM 2209 N N . ALA A 1 282 ? 15.210 -0.540 31.661 1.00 90.69 282 ALA A N 1
ATOM 2210 C CA . ALA A 1 282 ? 16.041 0.491 32.273 1.00 90.69 282 ALA A CA 1
ATOM 2211 C C . ALA A 1 282 ? 15.225 1.738 32.629 1.00 90.69 282 ALA A C 1
ATOM 2213 O O . ALA A 1 282 ? 15.289 2.225 33.758 1.00 90.69 282 ALA A O 1
ATOM 2214 N N . ILE A 1 283 ? 14.416 2.230 31.684 1.00 89.12 283 ILE A N 1
ATOM 2215 C CA . ILE A 1 283 ? 13.568 3.397 31.916 1.00 89.12 283 ILE A CA 1
ATOM 2216 C C . ILE A 1 283 ? 12.525 3.082 32.976 1.00 89.12 283 ILE A C 1
ATOM 2218 O O . ILE A 1 283 ? 12.372 3.886 33.873 1.00 89.12 283 ILE A O 1
ATOM 2222 N N . VAL A 1 284 ? 11.812 1.957 32.929 1.00 90.88 284 VAL A N 1
ATOM 2223 C CA . VAL A 1 284 ? 10.708 1.693 33.868 1.00 90.88 284 VAL A CA 1
ATOM 2224 C C . VAL A 1 284 ? 11.211 1.523 35.304 1.00 90.88 284 VAL A C 1
ATOM 2226 O O . VAL A 1 284 ? 10.695 2.194 36.207 1.00 90.88 284 VAL A O 1
ATOM 2229 N N . TRP A 1 285 ? 12.225 0.679 35.505 1.00 91.75 285 TRP A N 1
ATOM 2230 C CA . TRP A 1 285 ? 12.616 0.194 36.831 1.00 91.75 285 TRP A CA 1
ATOM 2231 C C . TRP A 1 285 ? 13.715 1.007 37.515 1.00 91.75 285 TRP A C 1
ATOM 2233 O O . TRP A 1 285 ? 13.732 1.066 38.743 1.00 91.75 285 TRP A O 1
ATOM 2243 N N . PHE A 1 286 ? 14.590 1.688 36.771 1.00 91.69 286 PHE A N 1
ATOM 2244 C CA . PHE A 1 286 ? 15.643 2.505 37.377 1.00 91.69 286 PHE A CA 1
ATOM 2245 C C . PHE A 1 286 ? 15.218 3.972 37.481 1.00 91.69 286 PHE A C 1
ATOM 2247 O O . PHE A 1 286 ? 14.532 4.537 36.623 1.00 91.69 286 PHE A O 1
ATOM 2254 N N . ARG A 1 287 ? 15.632 4.617 38.573 1.00 87.62 287 ARG A N 1
ATOM 2255 C CA . ARG A 1 287 ? 15.482 6.060 38.781 1.00 87.62 287 ARG A CA 1
ATOM 2256 C C . ARG A 1 287 ? 16.867 6.688 38.682 1.00 87.62 287 ARG A C 1
ATOM 2258 O O . ARG A 1 287 ? 17.666 6.546 39.597 1.00 87.62 287 ARG A O 1
ATOM 2265 N N . PHE A 1 288 ? 17.147 7.348 37.564 1.00 92.81 288 PHE A N 1
ATOM 2266 C CA . PHE A 1 288 ? 18.406 8.050 37.318 1.00 92.81 288 PHE A CA 1
ATOM 2267 C C . PHE A 1 288 ? 18.128 9.476 36.812 1.00 92.81 288 PHE A C 1
ATOM 2269 O O . PHE A 1 288 ? 17.072 9.713 36.204 1.00 92.81 288 PHE A O 1
ATOM 2276 N N . PRO A 1 289 ? 19.026 10.446 37.078 1.00 86.50 289 PRO A N 1
ATOM 2277 C CA . PRO A 1 289 ? 18.871 11.805 36.569 1.00 86.50 289 PRO A CA 1
ATOM 2278 C C . PRO A 1 289 ? 18.804 11.780 35.034 1.00 86.50 289 PRO A C 1
ATOM 2280 O O . PRO A 1 289 ? 19.515 11.011 34.400 1.00 86.50 289 PRO A O 1
ATOM 2283 N N . LEU A 1 290 ? 17.935 12.604 34.436 1.00 90.50 290 LEU A N 1
ATOM 2284 C CA . LEU A 1 290 ? 17.647 12.661 32.987 1.00 90.50 290 LEU A CA 1
ATOM 2285 C C . LEU A 1 290 ? 16.802 11.515 32.390 1.00 90.50 290 LEU A C 1
ATOM 2287 O O . LEU A 1 290 ? 16.540 11.548 31.189 1.00 90.50 290 LEU A O 1
ATOM 2291 N N . ARG A 1 291 ? 16.277 10.559 33.175 1.00 86.88 291 ARG A N 1
ATOM 2292 C CA . ARG A 1 291 ? 15.365 9.499 32.673 1.00 86.88 291 ARG A CA 1
ATOM 2293 C C . ARG A 1 291 ? 14.245 10.034 31.765 1.00 86.88 291 ARG A C 1
ATOM 2295 O O . ARG A 1 291 ? 13.993 9.468 30.705 1.00 86.88 291 ARG A O 1
ATOM 2302 N N . ASN A 1 292 ? 13.595 11.129 32.166 1.00 81.81 292 ASN A N 1
ATOM 2303 C CA . ASN A 1 292 ? 12.519 11.743 31.381 1.00 81.81 292 ASN A CA 1
ATOM 2304 C C . ASN A 1 292 ? 13.029 12.304 30.046 1.00 81.81 292 ASN A C 1
ATOM 2306 O O . ASN A 1 292 ? 12.352 12.168 29.035 1.00 81.81 292 ASN A O 1
ATOM 2310 N N . LEU A 1 293 ? 14.231 12.885 30.021 1.00 89.25 293 LEU A N 1
ATOM 2311 C CA . LEU A 1 293 ? 14.844 13.402 28.798 1.00 89.25 293 LEU A CA 1
ATOM 2312 C C . LEU A 1 293 ? 15.162 12.264 27.814 1.00 89.25 293 LEU A C 1
ATOM 2314 O O . LEU A 1 293 ? 14.787 12.358 26.650 1.00 89.25 293 LEU A O 1
ATOM 2318 N N . PHE A 1 294 ? 15.750 11.154 28.275 1.00 85.69 294 PHE A N 1
ATOM 2319 C CA . PHE A 1 294 ? 15.982 9.976 27.424 1.00 85.69 294 PHE A CA 1
ATOM 2320 C C . PHE A 1 294 ? 14.687 9.364 26.890 1.00 85.69 294 PHE A C 1
ATOM 2322 O O . PHE A 1 294 ? 14.614 9.037 25.706 1.00 85.69 294 PHE A O 1
ATOM 2329 N N . PHE A 1 295 ? 13.652 9.260 27.728 1.00 85.88 295 PHE A N 1
ATOM 2330 C CA . PHE A 1 295 ? 12.333 8.807 27.292 1.00 85.88 295 PHE A CA 1
ATOM 2331 C C . PHE A 1 295 ? 11.780 9.688 26.161 1.00 85.88 295 PHE A C 1
ATOM 2333 O O . PHE A 1 295 ? 11.402 9.170 25.111 1.00 85.88 295 PHE A O 1
ATOM 2340 N N . TRP A 1 296 ? 11.797 11.013 26.337 1.00 83.94 296 TRP A N 1
ATOM 2341 C CA . TRP A 1 296 ? 11.308 11.949 25.324 1.00 83.94 296 TRP A CA 1
ATOM 2342 C C . TRP A 1 296 ? 12.146 11.933 24.041 1.00 83.94 296 TRP A C 1
ATOM 2344 O O . TRP A 1 296 ? 11.569 11.960 22.960 1.00 83.94 296 TRP A O 1
ATOM 2354 N N . MET A 1 297 ? 13.475 11.812 24.117 1.00 81.81 297 MET A N 1
ATOM 2355 C CA . MET A 1 297 ? 14.326 11.694 22.921 1.00 81.81 297 MET A CA 1
ATOM 2356 C C . MET A 1 297 ? 14.022 10.426 22.111 1.00 81.81 297 MET A C 1
ATOM 2358 O O . MET A 1 297 ? 13.890 10.487 20.886 1.00 81.81 297 MET A O 1
ATOM 2362 N N . ILE A 1 298 ? 13.864 9.278 22.778 1.00 82.12 298 ILE A N 1
ATOM 2363 C CA . ILE A 1 298 ? 13.468 8.024 22.116 1.00 82.12 298 ILE A CA 1
ATOM 2364 C C . ILE A 1 298 ? 12.086 8.187 21.480 1.00 82.12 298 ILE A C 1
ATOM 2366 O O . ILE A 1 298 ? 11.875 7.808 20.332 1.00 82.12 298 ILE A O 1
ATOM 2370 N N . PHE A 1 299 ? 11.145 8.797 22.195 1.00 76.19 299 PHE A N 1
ATOM 2371 C CA . PHE A 1 299 ? 9.795 8.991 21.686 1.00 76.19 299 PHE A CA 1
ATOM 2372 C C . PHE A 1 299 ? 9.762 9.909 20.453 1.00 76.19 299 PHE A C 1
ATOM 2374 O O . PHE A 1 299 ? 9.199 9.535 19.426 1.00 76.19 299 PHE A O 1
ATOM 2381 N N . ILE A 1 300 ? 10.437 11.062 20.504 1.00 76.19 300 ILE A N 1
ATOM 2382 C CA . ILE A 1 300 ? 10.531 12.013 19.384 1.00 76.19 300 ILE A CA 1
ATOM 2383 C C . ILE A 1 300 ? 11.162 11.345 18.156 1.00 76.19 300 ILE A C 1
ATOM 2385 O O . ILE A 1 300 ? 10.651 11.477 17.045 1.00 76.19 300 ILE A O 1
ATOM 2389 N N . THR A 1 301 ? 12.238 10.577 18.342 1.00 75.38 301 THR A N 1
ATOM 2390 C CA . THR A 1 301 ? 12.909 9.886 17.229 1.00 75.38 301 THR A CA 1
ATOM 2391 C C . THR A 1 301 ? 12.061 8.769 16.621 1.00 75.38 301 THR A C 1
ATOM 2393 O O . THR A 1 301 ? 12.168 8.525 15.420 1.00 75.38 301 THR A O 1
ATOM 2396 N N . LEU A 1 302 ? 11.197 8.112 17.400 1.00 73.06 302 LEU A N 1
ATOM 2397 C CA . LEU A 1 302 ? 10.243 7.118 16.896 1.00 73.06 302 LEU A CA 1
ATOM 2398 C C . LEU A 1 302 ? 9.074 7.746 16.129 1.00 73.06 302 LEU A C 1
ATOM 2400 O O . LEU A 1 302 ? 8.583 7.121 15.192 1.00 73.06 302 LEU A O 1
ATOM 2404 N N . MET A 1 303 ? 8.641 8.954 16.504 1.00 67.19 303 MET A N 1
ATOM 2405 C CA . MET A 1 303 ? 7.556 9.659 15.810 1.00 67.19 303 MET A CA 1
ATOM 2406 C C . MET A 1 303 ? 7.981 10.251 14.465 1.00 67.19 303 MET A C 1
ATOM 2408 O O . MET A 1 303 ? 7.128 10.489 13.612 1.00 67.19 303 MET A O 1
ATOM 2412 N N . LEU A 1 304 ? 9.280 10.477 14.252 1.00 67.88 304 LEU A N 1
ATOM 2413 C CA . LEU A 1 304 ? 9.781 10.944 12.965 1.00 67.88 304 LEU A CA 1
ATOM 2414 C C . LEU A 1 304 ? 9.645 9.837 11.902 1.00 67.88 304 LEU A C 1
ATOM 2416 O O . LEU A 1 304 ? 10.197 8.742 12.086 1.00 67.88 304 LEU A O 1
ATOM 2420 N N . PRO A 1 305 ? 8.981 10.107 10.763 1.00 62.59 305 PRO A N 1
ATOM 2421 C CA . PRO A 1 305 ? 8.968 9.192 9.627 1.00 62.59 305 PRO A CA 1
ATOM 2422 C C . PRO A 1 305 ? 10.397 8.784 9.247 1.00 62.59 305 PRO A C 1
ATOM 2424 O O . PRO A 1 305 ? 11.339 9.578 9.362 1.00 62.59 305 PRO A O 1
ATOM 2427 N N . VAL A 1 306 ? 10.596 7.522 8.861 1.00 62.16 306 VAL A N 1
ATOM 2428 C CA . VAL A 1 306 ? 11.940 7.021 8.513 1.00 62.16 306 VAL A CA 1
ATOM 2429 C C . VAL A 1 306 ? 12.508 7.777 7.312 1.00 62.16 306 VAL A C 1
ATOM 2431 O O . VAL A 1 306 ? 13.700 8.055 7.271 1.00 62.16 306 VAL A O 1
ATOM 2434 N N . GLU A 1 307 ? 11.639 8.212 6.407 1.00 56.41 307 GLU A N 1
ATOM 2435 C CA . GLU A 1 307 ? 11.938 8.988 5.207 1.00 56.41 307 GLU A CA 1
ATOM 2436 C C . GLU A 1 307 ? 12.594 10.332 5.554 1.00 56.41 307 GLU A C 1
ATOM 2438 O O . GLU A 1 307 ? 13.591 10.708 4.945 1.00 56.41 307 GLU A O 1
ATOM 2443 N N . VAL A 1 308 ? 12.097 11.018 6.590 1.00 55.69 308 VAL A N 1
ATOM 2444 C CA . VAL A 1 308 ? 12.616 12.324 7.043 1.00 55.69 308 VAL A CA 1
ATOM 2445 C C . VAL A 1 308 ? 13.970 12.179 7.745 1.00 55.69 308 VAL A C 1
ATOM 2447 O O . VAL A 1 308 ? 14.792 13.090 7.719 1.00 55.69 308 VAL A O 1
ATOM 2450 N N . ARG A 1 309 ? 14.233 11.020 8.361 1.00 71.44 309 ARG A N 1
ATOM 2451 C CA . ARG A 1 309 ? 15.488 10.752 9.082 1.00 71.44 309 ARG A CA 1
ATOM 2452 C C . ARG A 1 309 ? 16.625 10.298 8.177 1.00 71.44 309 ARG A C 1
ATOM 2454 O O . ARG A 1 309 ? 17.787 10.484 8.536 1.00 71.44 309 ARG A O 1
ATOM 2461 N N . ILE A 1 310 ? 16.315 9.688 7.035 1.00 70.19 310 ILE A N 1
ATOM 2462 C CA . ILE A 1 310 ? 17.340 9.152 6.137 1.00 70.19 310 ILE A CA 1
ATOM 2463 C C . ILE A 1 310 ? 18.210 10.283 5.574 1.00 70.19 310 ILE A C 1
ATOM 2465 O O . ILE A 1 310 ? 19.429 10.144 5.614 1.00 70.19 310 ILE A O 1
ATOM 2469 N N . PHE A 1 311 ? 17.628 11.409 5.138 1.00 64.81 311 PHE A N 1
ATOM 2470 C CA . PHE A 1 311 ? 18.392 12.491 4.498 1.00 64.81 311 PHE A CA 1
ATOM 2471 C C . PHE A 1 311 ? 19.508 13.070 5.384 1.00 64.81 311 PHE A C 1
ATOM 2473 O O . PHE A 1 311 ? 20.665 12.991 4.968 1.00 64.81 311 PHE A O 1
ATOM 2480 N N . PRO A 1 312 ? 19.241 13.552 6.619 1.00 70.69 312 PRO A N 1
ATOM 2481 C CA . PRO A 1 312 ? 20.306 14.110 7.453 1.00 70.69 312 PRO A CA 1
ATOM 2482 C C . PRO A 1 312 ? 21.332 13.052 7.864 1.00 70.69 312 PRO A C 1
ATOM 2484 O O . PRO A 1 312 ? 22.517 13.339 7.988 1.00 70.69 312 PRO A O 1
ATOM 2487 N N . THR A 1 313 ? 20.894 11.805 8.063 1.00 69.81 313 THR A N 1
ATOM 2488 C CA . THR A 1 313 ? 21.798 10.714 8.448 1.00 69.81 313 THR A CA 1
ATOM 2489 C C . THR A 1 313 ? 22.779 10.391 7.322 1.00 69.81 313 THR A C 1
ATOM 2491 O O . THR A 1 313 ? 23.972 10.250 7.575 1.00 69.81 313 THR A O 1
ATOM 2494 N N . VAL A 1 314 ? 22.297 10.303 6.079 1.00 73.25 314 VAL A N 1
ATOM 2495 C CA . VAL A 1 314 ? 23.150 10.071 4.905 1.00 73.25 314 VAL A CA 1
ATOM 2496 C C . VAL A 1 314 ? 24.121 11.231 4.711 1.00 73.25 314 VAL A C 1
ATOM 2498 O O . VAL A 1 314 ? 25.301 10.987 4.495 1.00 73.25 314 VAL A O 1
ATOM 2501 N N . GLU A 1 315 ? 23.660 12.473 4.853 1.00 70.38 315 GLU A N 1
ATOM 2502 C CA . GLU A 1 315 ? 24.504 13.666 4.739 1.00 70.38 315 GLU A CA 1
ATOM 2503 C C . GLU A 1 315 ? 25.619 13.698 5.796 1.00 70.38 315 GLU A C 1
ATOM 2505 O O . GLU A 1 315 ? 26.778 13.950 5.474 1.00 70.38 315 GLU A O 1
ATOM 2510 N N . VAL A 1 316 ? 25.310 13.371 7.054 1.00 78.81 316 VAL A N 1
ATOM 2511 C CA . VAL A 1 316 ? 26.322 13.270 8.118 1.00 78.81 316 VAL A CA 1
ATOM 2512 C C . VAL A 1 316 ? 27.349 12.183 7.794 1.00 78.81 316 VAL A C 1
ATOM 2514 O O . VAL A 1 316 ? 28.547 12.425 7.908 1.00 78.81 316 VAL A O 1
ATOM 2517 N N . ILE A 1 317 ? 26.911 11.005 7.343 1.00 75.94 317 ILE A N 1
ATOM 2518 C CA . ILE A 1 317 ? 27.813 9.903 6.964 1.00 75.94 317 ILE A CA 1
ATOM 2519 C C . ILE A 1 317 ? 28.675 10.287 5.745 1.00 75.94 317 ILE A C 1
ATOM 2521 O O . ILE A 1 317 ? 29.867 9.968 5.714 1.00 75.94 317 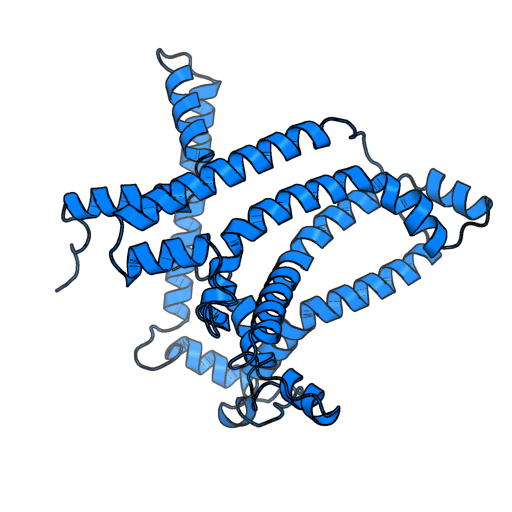ILE A O 1
ATOM 2525 N N . ALA A 1 318 ? 28.106 11.014 4.779 1.00 72.88 318 ALA A N 1
ATOM 2526 C CA . ALA A 1 318 ? 28.814 11.567 3.624 1.00 72.88 318 ALA A CA 1
ATOM 2527 C C . ALA A 1 318 ? 29.915 12.541 4.046 1.00 72.88 318 ALA A C 1
ATOM 2529 O O . ALA A 1 318 ? 31.070 12.393 3.645 1.00 72.88 318 ALA A O 1
ATOM 2530 N N . ASN A 1 319 ? 29.574 13.485 4.924 1.00 77.88 319 ASN A N 1
ATOM 2531 C CA . ASN A 1 319 ? 30.507 14.466 5.471 1.00 77.88 319 ASN A CA 1
ATOM 2532 C C . ASN A 1 319 ? 31.625 13.807 6.293 1.00 77.88 319 ASN A C 1
ATOM 2534 O O . ASN A 1 319 ? 32.752 14.299 6.315 1.00 77.88 319 ASN A O 1
ATOM 2538 N N . LEU A 1 320 ? 31.344 12.659 6.913 1.00 82.38 320 LEU A N 1
ATOM 2539 C CA . LEU A 1 320 ? 32.331 11.837 7.616 1.00 82.38 320 LEU A CA 1
ATOM 2540 C C . LEU A 1 320 ? 33.182 10.950 6.682 1.00 82.38 320 LEU A C 1
ATOM 2542 O O . LEU A 1 320 ? 34.020 10.198 7.174 1.00 82.38 320 LEU A O 1
ATOM 2546 N N . LYS A 1 321 ? 33.006 11.029 5.351 1.00 77.56 321 LYS A N 1
ATOM 2547 C CA . LYS A 1 321 ? 33.675 10.183 4.337 1.00 77.56 321 LYS A CA 1
ATOM 2548 C C . LYS A 1 321 ? 33.483 8.675 4.555 1.00 77.56 321 LYS A C 1
ATOM 2550 O O . LYS A 1 321 ? 34.310 7.868 4.141 1.00 77.56 321 LYS A O 1
ATOM 2555 N N . MET A 1 322 ? 32.385 8.281 5.195 1.00 72.25 322 MET A N 1
ATOM 2556 C CA . MET A 1 322 ? 32.096 6.883 5.542 1.00 72.25 322 MET A CA 1
ATOM 2557 C C . MET A 1 322 ? 31.219 6.167 4.504 1.00 72.25 322 MET A C 1
ATOM 2559 O O . MET A 1 322 ? 30.777 5.048 4.749 1.00 72.25 322 MET A O 1
ATOM 2563 N N . LEU A 1 323 ? 30.935 6.802 3.362 1.00 59.06 323 LEU A N 1
ATOM 2564 C CA . LEU A 1 323 ? 30.087 6.210 2.324 1.00 59.06 323 LEU A CA 1
ATOM 2565 C C . LEU A 1 323 ? 30.811 5.142 1.491 1.00 59.06 323 LEU A C 1
ATOM 2567 O O . LEU A 1 323 ? 30.190 4.144 1.142 1.00 59.06 323 LEU A O 1
ATOM 2571 N N . ASP A 1 324 ? 32.118 5.300 1.259 1.00 55.69 324 ASP A N 1
ATOM 2572 C CA . ASP A 1 324 ? 32.884 4.492 0.298 1.00 55.69 324 ASP A CA 1
ATOM 2573 C C . ASP A 1 324 ? 34.084 3.786 0.943 1.00 55.69 324 ASP A C 1
ATOM 2575 O O . ASP A 1 324 ? 35.218 3.880 0.484 1.00 55.69 324 ASP A O 1
ATOM 2579 N N . SER A 1 325 ? 33.869 3.060 2.042 1.00 58.12 325 SER A N 1
ATOM 2580 C CA . SER A 1 325 ? 34.953 2.276 2.665 1.00 58.12 325 SER A CA 1
ATOM 2581 C C . SER A 1 325 ? 35.298 0.982 1.906 1.00 58.12 325 SER A C 1
ATOM 2583 O O . SER A 1 325 ? 36.283 0.332 2.244 1.00 58.12 325 SER A O 1
ATOM 2585 N N . TYR A 1 326 ? 34.500 0.600 0.899 1.00 51.69 326 TYR A N 1
ATOM 2586 C CA . TYR A 1 326 ? 34.631 -0.668 0.163 1.00 51.69 326 TYR A CA 1
ATOM 2587 C C . TYR A 1 326 ? 34.563 -0.533 -1.369 1.00 51.69 326 TYR A C 1
ATOM 2589 O O . TYR A 1 326 ? 34.517 -1.550 -2.056 1.00 51.69 326 TYR A O 1
ATOM 2597 N N . ALA A 1 327 ? 34.560 0.686 -1.916 1.00 42.03 327 ALA A N 1
ATOM 2598 C CA . ALA A 1 327 ? 34.706 0.892 -3.355 1.00 42.03 327 ALA A CA 1
ATOM 2599 C C . ALA A 1 327 ? 36.205 0.911 -3.709 1.00 42.03 327 ALA A C 1
ATOM 2601 O O . ALA A 1 327 ? 36.866 1.942 -3.583 1.00 42.03 327 ALA A O 1
ATOM 2602 N N . VAL A 1 328 ? 36.731 -0.252 -4.099 1.00 38.16 328 VAL A N 1
ATOM 2603 C CA . VAL A 1 328 ? 37.962 -0.398 -4.895 1.00 38.16 328 VAL A CA 1
ATOM 2604 C C . VAL A 1 328 ? 37.572 -0.968 -6.244 1.00 38.16 328 VAL A C 1
ATOM 2606 O O . VAL A 1 328 ? 36.766 -1.929 -6.243 1.00 38.16 328 VAL A O 1
#

Solvent-accessible surface area (backbone atoms only — not comparable to full-atom values): 18159 Å² total; per-residue (Å²): 130,84,73,80,68,33,62,67,30,52,52,49,42,53,34,53,26,61,90,52,5,48,54,25,49,57,37,42,76,75,71,40,87,54,43,35,78,78,32,39,68,52,24,37,46,52,45,50,52,42,53,49,58,72,44,45,68,60,52,46,55,55,50,50,56,44,60,46,26,49,53,50,67,61,57,49,53,40,43,74,73,66,45,48,73,69,54,39,41,68,72,45,49,48,65,71,33,37,50,60,53,48,51,50,51,53,54,50,55,60,44,57,62,64,71,45,43,51,37,27,54,73,65,44,66,21,23,31,92,52,55,44,51,44,73,57,45,46,34,48,44,36,30,71,74,62,64,39,49,69,64,23,50,54,51,48,53,52,52,49,52,52,51,50,53,52,49,54,54,48,55,72,66,58,78,81,57,89,89,83,72,42,84,73,92,62,76,72,62,44,52,59,52,48,52,54,46,50,52,50,48,47,66,65,43,46,63,56,49,52,54,51,22,50,50,10,37,52,77,67,52,59,72,33,74,66,44,71,86,64,70,48,86,35,37,68,58,49,51,53,45,28,41,66,50,17,78,63,92,92,35,67,29,39,58,56,56,48,49,54,49,49,54,48,53,50,50,51,50,54,50,50,50,52,52,51,51,50,53,51,49,49,59,74,74,50,89,56,92,61,51,68,57,56,52,50,52,54,51,56,60,67,71,47,55,69,76,72,52,47,57,63,53,51,51,53,38,49,76,67,63,63,75,64,85,78,78,126

Organism: Salmonella enterica I (NCBI:txid59201)

Radius of gyration: 24.86 Å; Cα contacts (8 Å, |Δi|>4): 269; chains: 1; bounding box: 76×50×67 Å